Protein AF-A0A5B1QEH4-F1 (afdb_monomer)

Foldseek 3Di:
DDPDDPPPPPDDPPADPLNLLQLLVCVVVVDDLVVS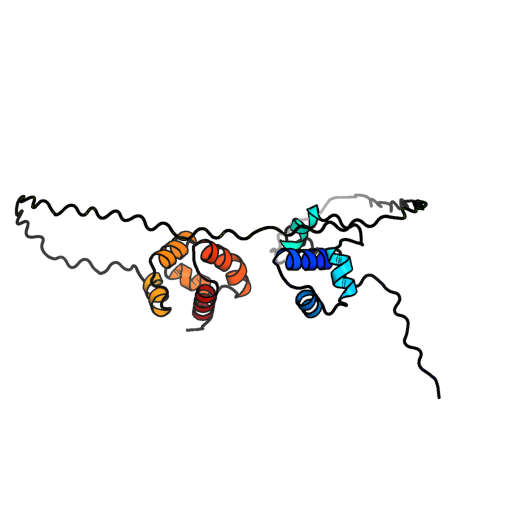CVVVVDDSVNSVCSNVVVVVDDNVCSVCSNVVVPVPPPPPDDDDDDDDDDDDDDDDDDDDDDDDDDDDDDDDDDDDDDDDDDDDDDDDDDDDDDDDDDDDDDDDDDDDDDDDPDDDDDDPDPDDPPPDDDPPDDPVLVLCVVLVNNDPLQVVLCVQLVNGDVVSLVVLLPDDLVCCCVRRVVSSVVSPDDPVSSVSVSCSSPPDD

pLDDT: mean 73.73, std 21.41, range [40.0, 98.06]

Nearest PDB structures (foldseek):
  2oz9-assembly1_R  TM=5.724E-01  e=7.587E+00  Escherichia coli

Sequence (241 aa):
MQSSQPERNDGRQKYGRVDRAVMRGYFKQGKSRAEIRSIFGCSADTVRRIIENQMNDNIEEDADWVFGAKSGTMKGEAVGEEDHMEVDEPVQGQGGRAARTKASARGRRYQPYKGADSSKDRKASNSSAVQTLPAPSQQCNSQSPKPIPSSSKRSKTSQSRKRAAPAPQDDVQQFLRMLDLSSDTHLEAFNAAGIRTEEDLASLKEMSQETLDTVLKDALVSKGFSVLEWMKLREALLKKA

Mean predicted aligned error: 20.7 Å

Secondary structure (DSSP, 8-state):
----PPP------SS-HHHHHHHHHHHHTT--HHHHHHHHT--HHHHHHHHTTTT---GGGHHHHHSSTTT-----------------------------PPP----------------------------------------PPPPP---------------PPPPS--HHHHHHHHTT---HHHHHHHHHTT--SHHHHHHHHHS-HHHHHHHHHHHHHTTT--HHHHHHHHHHHHS--

Radius of gyration: 33.58 Å; Cα contacts (8 Å, |Δi|>4): 103; chains: 1; bounding box: 73×91×106 Å

Structure (mmCIF, N/CA/C/O backbone):
data_AF-A0A5B1QEH4-F1
#
_entry.id   AF-A0A5B1QEH4-F1
#
loop_
_atom_site.group_PDB
_atom_site.id
_atom_site.type_symbol
_atom_site.label_atom_id
_atom_site.label_alt_id
_atom_site.label_comp_id
_atom_site.label_asym_id
_atom_site.label_entity_id
_atom_site.label_seq_id
_atom_site.pdbx_PDB_ins_code
_atom_site.Cartn_x
_atom_site.Cartn_y
_atom_site.Cartn_z
_atom_site.occupancy
_atom_site.B_iso_or_equiv
_atom_site.auth_seq_id
_atom_site.auth_comp_id
_atom_site.auth_asym_id
_atom_site.auth_atom_id
_atom_site.pdbx_PDB_model_num
ATOM 1 N N . MET A 1 1 ? 12.028 -9.470 -56.287 1.00 55.81 1 MET A N 1
AT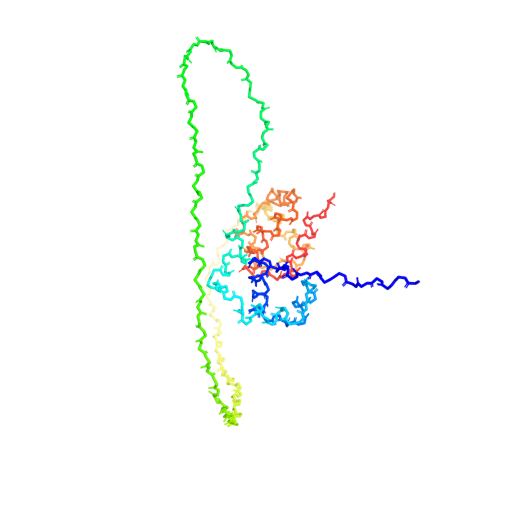OM 2 C CA . MET A 1 1 ? 11.522 -9.830 -54.946 1.00 55.81 1 MET A CA 1
ATOM 3 C C . MET A 1 1 ? 12.659 -9.649 -53.952 1.00 55.81 1 MET A C 1
ATOM 5 O O . MET A 1 1 ? 13.559 -10.477 -53.912 1.00 55.81 1 MET A O 1
ATOM 9 N N . GLN A 1 2 ? 12.705 -8.508 -53.262 1.00 50.97 2 GLN A N 1
ATOM 10 C CA . GLN A 1 2 ? 13.757 -8.211 -52.285 1.00 50.97 2 GLN A CA 1
ATOM 11 C C . GLN A 1 2 ? 13.407 -8.913 -50.971 1.00 50.97 2 GLN A C 1
ATOM 13 O O . GLN A 1 2 ? 12.374 -8.635 -50.372 1.00 50.97 2 GLN A O 1
ATOM 18 N N . SER A 1 3 ? 14.239 -9.874 -50.571 1.00 58.69 3 SER A N 1
ATOM 19 C CA . SER A 1 3 ? 14.111 -10.561 -49.287 1.00 58.69 3 SER A CA 1
ATOM 20 C C . SER A 1 3 ? 14.621 -9.635 -48.189 1.00 58.69 3 SER A C 1
ATOM 22 O O . SER A 1 3 ? 15.830 -9.480 -48.021 1.00 58.69 3 SER A O 1
ATOM 24 N N . SER A 1 4 ? 13.701 -8.998 -47.467 1.00 58.16 4 SER A N 1
ATOM 25 C CA . SER A 1 4 ? 14.000 -8.231 -46.258 1.00 58.16 4 SER A CA 1
ATOM 26 C C . SER A 1 4 ? 14.586 -9.167 -45.201 1.00 58.16 4 SER A C 1
ATOM 28 O O . SER A 1 4 ? 13.877 -9.967 -44.593 1.00 58.16 4 SER A O 1
ATOM 30 N N . GLN A 1 5 ? 15.902 -9.101 -45.012 1.00 44.88 5 GLN A N 1
ATOM 31 C CA . GLN A 1 5 ? 16.569 -9.748 -43.888 1.00 44.88 5 GLN A CA 1
ATOM 32 C C . GLN A 1 5 ? 16.158 -9.014 -42.600 1.00 44.88 5 GLN A C 1
ATOM 34 O O . GLN A 1 5 ? 16.245 -7.786 -42.566 1.00 44.88 5 GLN A O 1
ATOM 39 N N . PRO A 1 6 ? 15.704 -9.721 -41.549 1.00 53.09 6 PRO A N 1
ATOM 40 C CA . PRO A 1 6 ? 15.401 -9.096 -40.271 1.00 53.09 6 PRO A CA 1
ATOM 41 C C . PRO A 1 6 ? 16.695 -8.537 -39.682 1.00 53.09 6 PRO A C 1
ATOM 43 O O . PRO A 1 6 ? 17.662 -9.279 -39.480 1.00 53.09 6 PRO A O 1
ATOM 46 N N . GLU A 1 7 ? 16.718 -7.227 -39.439 1.00 50.59 7 GLU A N 1
ATOM 47 C CA . GLU A 1 7 ? 17.850 -6.562 -38.807 1.00 50.59 7 GLU A CA 1
ATOM 48 C C . GLU A 1 7 ? 18.198 -7.270 -37.498 1.00 50.59 7 GLU A C 1
ATOM 50 O O . GLU A 1 7 ? 17.381 -7.395 -36.578 1.00 50.59 7 GLU A O 1
ATOM 55 N N . ARG A 1 8 ? 19.434 -7.768 -37.433 1.00 46.66 8 ARG A N 1
ATOM 56 C CA . ARG A 1 8 ? 20.022 -8.319 -36.219 1.00 46.66 8 ARG A CA 1
ATOM 57 C C . ARG A 1 8 ? 20.244 -7.151 -35.275 1.00 46.66 8 ARG A C 1
ATOM 59 O O . ARG A 1 8 ? 21.265 -6.481 -35.312 1.00 46.66 8 ARG A O 1
ATOM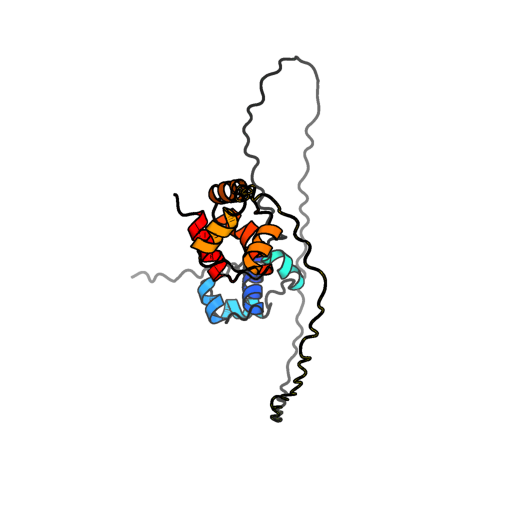 66 N N . ASN A 1 9 ? 19.224 -6.876 -34.475 1.00 48.81 9 ASN A N 1
ATOM 67 C CA . ASN A 1 9 ? 19.283 -5.914 -33.395 1.00 48.81 9 ASN A CA 1
ATOM 68 C C . ASN A 1 9 ? 20.312 -6.439 -32.382 1.00 48.81 9 ASN A C 1
ATOM 70 O O . ASN A 1 9 ? 20.001 -7.327 -31.583 1.00 48.81 9 ASN A O 1
ATOM 74 N N . ASP A 1 10 ? 21.553 -5.961 -32.496 1.00 48.41 10 ASP A N 1
ATOM 75 C CA . ASP A 1 10 ? 22.694 -6.327 -31.661 1.00 48.41 10 ASP A CA 1
ATOM 76 C C . ASP A 1 10 ? 22.458 -5.878 -30.214 1.00 48.41 10 ASP A C 1
ATOM 78 O O . ASP A 1 10 ? 22.941 -4.849 -29.748 1.00 48.41 10 ASP A O 1
ATOM 82 N N . GLY A 1 11 ? 21.653 -6.666 -29.501 1.00 50.91 11 GLY A N 1
ATOM 83 C CA . GLY A 1 11 ? 21.941 -7.178 -28.166 1.00 50.91 11 GLY A CA 1
ATOM 84 C C . GLY A 1 11 ? 22.269 -6.188 -27.052 1.00 50.91 11 GLY A C 1
ATOM 85 O O . GLY A 1 11 ? 22.772 -6.631 -26.019 1.00 50.91 11 GLY A O 1
ATOM 86 N N . ARG A 1 12 ? 22.000 -4.883 -27.195 1.00 57.94 12 ARG A N 1
ATOM 87 C CA . ARG A 1 12 ? 22.092 -3.941 -26.072 1.00 57.94 12 ARG A CA 1
ATOM 88 C C . ARG A 1 12 ? 21.202 -4.465 -24.954 1.00 57.94 12 ARG A C 1
ATOM 90 O O . ARG A 1 12 ? 20.017 -4.720 -25.164 1.00 57.94 12 ARG A O 1
ATOM 97 N N . GLN A 1 13 ? 21.812 -4.680 -23.789 1.00 63.94 13 GLN A N 1
ATOM 98 C CA . GLN A 1 13 ? 21.168 -5.198 -22.586 1.00 63.94 13 GLN A CA 1
ATOM 99 C C . GLN A 1 13 ? 19.899 -4.386 -22.300 1.00 63.94 13 GLN A C 1
ATOM 101 O O . GLN A 1 13 ? 19.973 -3.283 -21.773 1.00 63.94 13 GLN A O 1
ATOM 106 N N . LYS A 1 14 ? 18.736 -4.935 -22.676 1.00 78.94 14 LYS A N 1
ATOM 107 C CA . LYS A 1 14 ? 17.431 -4.261 -22.564 1.00 78.94 14 LYS A CA 1
ATOM 108 C C . LYS A 1 14 ? 17.006 -3.984 -21.120 1.00 78.94 14 LYS A C 1
ATOM 110 O O . LYS A 1 14 ? 16.074 -3.225 -20.914 1.00 78.94 14 LYS A O 1
ATOM 115 N N . TYR A 1 15 ? 17.668 -4.609 -20.149 1.00 89.00 15 TYR A N 1
ATOM 116 C CA . TYR A 1 15 ? 17.303 -4.545 -18.740 1.00 89.00 15 TYR A CA 1
ATOM 117 C C . TYR A 1 15 ? 18.444 -3.921 -17.953 1.00 89.00 15 TYR A C 1
ATOM 119 O O . TYR A 1 15 ? 19.541 -4.491 -17.882 1.00 89.00 15 TYR A O 1
ATOM 127 N N . GLY A 1 16 ? 18.177 -2.749 -17.382 1.00 90.38 16 GLY A N 1
ATOM 128 C CA . GLY A 1 16 ? 19.112 -2.029 -16.533 1.00 90.38 16 GLY A CA 1
ATOM 129 C C . GLY A 1 16 ? 19.332 -2.740 -15.199 1.00 90.38 16 GLY A C 1
ATOM 130 O O . GLY A 1 16 ? 18.674 -3.725 -14.865 1.00 90.38 16 GLY A O 1
ATOM 131 N N . ARG A 1 17 ? 20.271 -2.229 -14.398 1.00 90.12 17 ARG A N 1
ATOM 132 C CA . ARG A 1 17 ? 20.576 -2.780 -13.067 1.00 90.12 17 ARG A CA 1
ATOM 133 C C . ARG A 1 17 ? 19.342 -2.830 -12.157 1.00 90.12 17 ARG A C 1
ATOM 135 O O . ARG A 1 17 ? 19.213 -3.785 -11.390 1.00 90.12 17 ARG A O 1
ATOM 142 N N . VAL A 1 18 ? 18.465 -1.831 -12.283 1.00 90.25 18 VAL A N 1
ATOM 143 C CA . VAL A 1 18 ? 17.198 -1.707 -11.546 1.00 90.25 18 VAL A CA 1
ATOM 144 C C . VAL A 1 18 ? 16.243 -2.829 -11.934 1.00 90.25 18 VAL A C 1
ATOM 146 O O . VAL A 1 18 ? 15.852 -3.604 -11.071 1.00 90.25 18 VAL A O 1
ATOM 149 N N . ASP A 1 19 ? 15.958 -3.006 -13.227 1.00 93.38 19 ASP A N 1
ATOM 150 C CA . ASP A 1 19 ? 15.063 -4.069 -13.708 1.00 93.38 19 ASP A CA 1
ATOM 151 C C . ASP A 1 19 ? 15.527 -5.449 -13.239 1.00 93.38 19 ASP A C 1
ATOM 153 O O . ASP A 1 19 ? 14.735 -6.271 -12.777 1.00 93.38 19 ASP A O 1
ATOM 157 N N . ARG A 1 20 ? 16.842 -5.692 -13.306 1.00 94.50 20 ARG A N 1
ATOM 158 C CA . ARG A 1 20 ? 17.448 -6.943 -12.841 1.00 94.50 20 ARG A CA 1
ATOM 159 C C . ARG A 1 20 ? 17.270 -7.146 -11.334 1.00 94.50 20 ARG A C 1
ATOM 161 O O . ARG A 1 20 ? 16.942 -8.260 -10.923 1.00 94.50 20 ARG A O 1
ATOM 168 N N . ALA A 1 21 ? 17.439 -6.095 -10.525 1.00 94.25 21 ALA A N 1
ATOM 169 C CA . ALA A 1 21 ? 17.190 -6.141 -9.081 1.00 94.25 21 ALA A CA 1
ATOM 170 C C . ALA A 1 21 ? 15.720 -6.465 -8.778 1.00 94.25 21 ALA A C 1
ATOM 172 O O . ALA A 1 21 ? 15.438 -7.366 -7.989 1.00 94.25 21 ALA A O 1
ATOM 173 N N . VAL A 1 22 ? 14.783 -5.800 -9.462 1.00 93.75 22 VAL A N 1
ATOM 174 C CA . VAL A 1 22 ? 13.339 -6.009 -9.277 1.00 93.75 22 VAL A CA 1
ATOM 175 C C . VAL A 1 22 ? 12.932 -7.434 -9.659 1.00 93.75 22 VAL A C 1
ATOM 177 O O . VAL A 1 22 ? 12.220 -8.094 -8.901 1.00 93.75 22 VAL A O 1
ATOM 180 N N . MET A 1 23 ? 13.430 -7.968 -10.780 1.00 96.19 23 MET A N 1
ATOM 181 C CA . MET A 1 23 ? 13.178 -9.365 -11.163 1.00 96.19 23 MET A CA 1
ATOM 182 C C . MET A 1 23 ? 13.679 -10.358 -10.101 1.00 96.19 23 MET A C 1
ATOM 184 O O . MET A 1 23 ? 12.976 -11.320 -9.782 1.00 96.19 23 MET A O 1
ATOM 188 N N . ARG A 1 24 ? 14.866 -10.129 -9.519 1.00 95.56 24 ARG A N 1
ATOM 189 C CA . ARG A 1 24 ? 15.387 -10.961 -8.419 1.00 95.56 24 ARG A CA 1
ATOM 190 C C . ARG A 1 24 ? 14.563 -10.812 -7.141 1.00 95.56 24 ARG A C 1
ATOM 192 O O . ARG A 1 24 ? 14.326 -11.813 -6.468 1.00 95.56 24 ARG A O 1
ATOM 199 N N . GLY A 1 25 ? 14.077 -9.608 -6.842 1.00 93.44 25 GLY A N 1
ATOM 200 C CA . GLY A 1 25 ? 13.144 -9.347 -5.744 1.00 93.44 25 GLY A CA 1
ATOM 201 C C . GLY A 1 25 ? 11.862 -10.174 -5.864 1.00 93.44 25 GLY A C 1
ATOM 202 O O . GLY A 1 25 ? 11.507 -10.888 -4.929 1.00 93.44 25 GLY A O 1
ATOM 203 N N . TYR A 1 26 ? 11.225 -10.182 -7.039 1.00 95.00 26 TYR A N 1
ATOM 204 C CA . TYR A 1 26 ? 10.040 -11.011 -7.291 1.00 95.00 26 TYR A CA 1
ATOM 205 C C . TYR A 1 26 ? 10.308 -12.510 -7.139 1.00 95.00 26 TYR A C 1
ATOM 207 O O . TYR A 1 26 ? 9.469 -13.233 -6.605 1.00 95.00 26 TYR A O 1
ATOM 215 N N . PHE A 1 27 ? 11.477 -12.984 -7.576 1.00 96.62 27 PHE A N 1
ATOM 216 C CA . PHE A 1 27 ? 11.847 -14.385 -7.395 1.00 96.62 27 PHE A CA 1
ATOM 217 C C . PHE A 1 27 ? 12.039 -14.741 -5.912 1.00 96.62 27 PHE A C 1
ATOM 219 O O . PHE A 1 27 ? 11.552 -15.778 -5.468 1.00 96.62 27 PHE A O 1
ATOM 226 N N . LYS A 1 28 ? 12.671 -13.861 -5.120 1.00 93.88 28 LYS A N 1
ATOM 227 C CA . LYS A 1 28 ? 12.797 -14.027 -3.658 1.00 93.88 28 LYS A CA 1
ATOM 228 C C . LYS A 1 28 ? 11.439 -14.043 -2.944 1.00 93.88 28 LYS A C 1
ATOM 230 O O . LYS A 1 28 ? 11.304 -14.722 -1.935 1.00 93.88 28 LYS A O 1
ATOM 235 N N . GLN A 1 29 ? 10.435 -13.353 -3.485 1.00 91.81 29 GLN A N 1
ATOM 236 C CA . GLN A 1 29 ? 9.046 -13.388 -3.001 1.00 91.81 29 GLN A CA 1
ATOM 237 C C . GLN A 1 29 ? 8.288 -14.673 -3.397 1.00 91.81 29 GLN A C 1
ATOM 239 O O . GLN A 1 29 ? 7.109 -14.804 -3.084 1.00 91.81 29 GLN A O 1
ATOM 244 N N . GLY A 1 30 ? 8.929 -15.612 -4.101 1.00 95.94 30 GLY A N 1
ATOM 245 C CA . GLY A 1 30 ? 8.327 -16.886 -4.498 1.00 95.94 30 GLY A CA 1
ATOM 246 C C . GLY A 1 30 ? 7.597 -16.868 -5.843 1.00 95.94 30 GLY A C 1
ATOM 247 O O . GLY A 1 30 ? 6.978 -17.870 -6.197 1.00 95.94 30 GLY A O 1
ATOM 248 N N . LYS A 1 31 ? 7.675 -15.780 -6.626 1.00 96.50 31 LYS A N 1
ATOM 249 C CA . LYS A 1 31 ? 7.071 -15.757 -7.968 1.00 96.50 31 LYS A CA 1
ATOM 250 C C . LYS A 1 31 ? 7.798 -16.696 -8.923 1.00 96.50 31 LYS A C 1
ATOM 252 O O . LYS A 1 31 ? 9.030 -16.781 -8.941 1.00 96.50 31 LYS A O 1
ATOM 257 N N . SER A 1 32 ? 7.033 -17.363 -9.781 1.00 98.06 32 SER A N 1
ATOM 258 C CA . SER A 1 32 ? 7.590 -18.266 -10.781 1.00 98.06 32 SER A CA 1
ATOM 259 C C . SER A 1 32 ? 8.313 -17.499 -11.895 1.00 98.06 32 SER A C 1
ATOM 261 O O . SER A 1 32 ? 7.980 -16.365 -12.247 1.00 98.06 32 SER A O 1
ATOM 263 N N . ARG A 1 33 ? 9.292 -18.149 -12.538 1.00 97.88 33 ARG A N 1
ATOM 264 C CA . ARG A 1 33 ? 10.002 -17.574 -13.698 1.00 97.88 33 ARG A CA 1
ATOM 265 C C . ARG A 1 33 ? 9.050 -17.231 -14.851 1.00 97.88 33 ARG A C 1
ATOM 267 O O . ARG A 1 33 ? 9.327 -16.301 -15.602 1.00 97.88 33 ARG A O 1
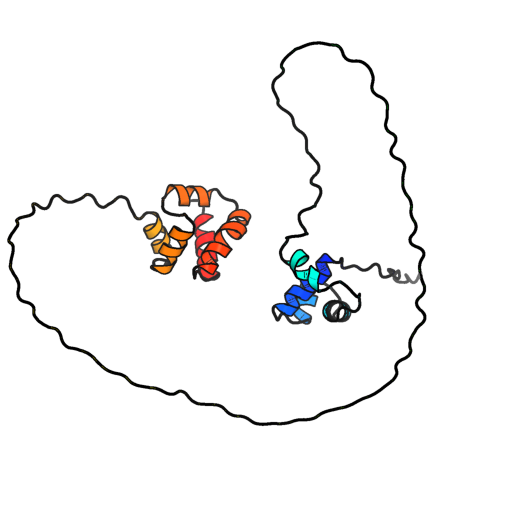ATOM 274 N N . ALA A 1 34 ? 7.951 -17.975 -14.993 1.00 97.75 34 ALA A N 1
ATOM 275 C CA . ALA A 1 34 ? 6.933 -17.737 -16.014 1.00 97.75 34 ALA A CA 1
ATOM 276 C C . ALA A 1 34 ? 6.145 -16.444 -15.749 1.00 97.75 34 ALA A C 1
ATOM 278 O O . ALA A 1 34 ? 5.945 -15.660 -16.675 1.00 97.75 34 ALA A O 1
ATOM 279 N N . GLU A 1 35 ? 5.772 -16.178 -14.495 1.00 97.12 35 GLU A N 1
ATOM 280 C CA . GLU A 1 35 ? 5.114 -14.924 -14.109 1.00 97.12 35 GLU A CA 1
ATOM 281 C C . GLU A 1 35 ? 6.044 -13.728 -14.292 1.00 97.12 35 GLU A C 1
ATOM 283 O O . GLU A 1 35 ? 5.654 -12.742 -14.908 1.00 97.12 35 GLU A O 1
ATOM 288 N N . ILE A 1 36 ? 7.302 -13.830 -13.844 1.00 97.19 36 ILE A N 1
ATOM 289 C CA . ILE A 1 36 ? 8.301 -12.765 -14.033 1.00 97.19 36 ILE A CA 1
ATOM 290 C C . ILE A 1 36 ? 8.488 -12.478 -15.530 1.00 97.19 36 ILE A C 1
ATOM 292 O O . ILE A 1 36 ? 8.502 -11.322 -15.948 1.00 97.19 36 ILE A O 1
ATOM 296 N N . ARG A 1 37 ? 8.549 -13.524 -16.365 1.00 96.75 37 ARG A N 1
ATOM 297 C CA . ARG A 1 37 ? 8.601 -13.385 -17.827 1.00 96.75 37 ARG A CA 1
ATOM 298 C C . ARG A 1 37 ? 7.411 -12.594 -18.367 1.00 96.75 37 ARG A C 1
ATOM 300 O O . ARG A 1 37 ? 7.597 -11.720 -19.208 1.00 96.75 37 ARG A O 1
ATOM 307 N N . SER A 1 38 ? 6.208 -12.924 -17.897 1.00 96.62 38 SER A N 1
ATOM 308 C CA . SER A 1 38 ? 4.970 -12.264 -18.311 1.00 96.62 38 SER A CA 1
ATOM 309 C C . SER A 1 38 ? 4.945 -10.792 -17.903 1.00 96.62 38 SER A C 1
ATOM 311 O O . SER A 1 38 ? 4.544 -9.958 -18.705 1.00 96.62 38 SER A O 1
ATOM 313 N N . ILE A 1 39 ? 5.407 -10.469 -16.692 1.00 93.25 39 ILE A N 1
ATOM 314 C CA . ILE A 1 39 ? 5.432 -9.099 -16.159 1.00 93.25 39 ILE A CA 1
ATOM 315 C C . ILE A 1 39 ? 6.399 -8.211 -16.957 1.00 93.25 39 ILE A C 1
ATOM 317 O O . ILE A 1 39 ? 6.066 -7.077 -17.279 1.00 93.25 39 ILE A O 1
ATOM 321 N N . PHE A 1 40 ? 7.586 -8.721 -17.298 1.00 94.19 40 PHE A N 1
ATOM 322 C CA . PHE A 1 40 ? 8.650 -7.922 -17.922 1.00 94.19 40 PHE A CA 1
ATOM 323 C C . PHE A 1 40 ? 8.750 -8.061 -19.449 1.00 94.19 40 PHE A C 1
ATOM 325 O O . PHE A 1 40 ? 9.643 -7.472 -20.066 1.00 94.19 40 PHE A O 1
ATOM 332 N N . GLY A 1 41 ? 7.887 -8.873 -20.068 1.00 94.25 41 GLY A N 1
ATOM 333 C CA . GLY A 1 41 ? 7.880 -9.091 -21.519 1.00 94.25 41 GLY A CA 1
ATOM 334 C C . GLY A 1 41 ? 9.207 -9.625 -22.071 1.00 94.25 41 GLY A C 1
ATOM 335 O O . GLY A 1 41 ? 9.594 -9.296 -23.191 1.00 94.25 41 GLY A O 1
ATOM 336 N N . CYS A 1 42 ? 9.947 -10.402 -21.277 1.00 94.25 42 CYS A N 1
ATOM 337 C CA . CYS A 1 42 ? 11.295 -10.860 -21.612 1.00 94.25 42 CYS A CA 1
ATOM 338 C C . CYS A 1 42 ? 11.328 -12.345 -22.002 1.00 94.25 42 CYS A C 1
ATOM 340 O O . CYS A 1 42 ? 10.324 -13.052 -21.940 1.00 94.25 42 CYS A O 1
ATOM 342 N N . SER A 1 43 ? 12.482 -12.852 -22.443 1.00 94.88 43 SER A N 1
ATOM 343 C CA . SER A 1 43 ? 12.628 -14.286 -22.723 1.00 94.88 43 SER A CA 1
ATOM 344 C C . SER A 1 43 ? 12.850 -15.081 -21.429 1.00 94.88 43 SER A C 1
ATOM 346 O O . SER A 1 43 ? 13.419 -14.571 -20.463 1.00 94.88 43 SER A O 1
ATOM 348 N N . ALA A 1 44 ? 12.456 -16.359 -21.408 1.00 95.81 44 ALA A N 1
ATOM 349 C CA . ALA A 1 44 ? 12.687 -17.228 -20.247 1.00 95.81 44 ALA A CA 1
ATOM 350 C C . ALA A 1 44 ? 14.184 -17.384 -19.916 1.00 95.81 44 ALA A C 1
ATOM 352 O O . ALA A 1 44 ? 14.560 -17.520 -18.752 1.00 95.81 44 ALA A O 1
ATOM 353 N N . ASP A 1 45 ? 15.033 -17.337 -20.942 1.00 95.69 45 ASP A N 1
ATOM 354 C CA . ASP A 1 45 ? 16.482 -17.385 -20.794 1.00 95.69 45 ASP A CA 1
ATOM 355 C C . ASP A 1 45 ? 17.023 -16.107 -20.135 1.00 95.69 45 ASP A C 1
ATOM 357 O O . ASP A 1 45 ? 17.842 -16.173 -19.224 1.00 95.69 45 ASP A O 1
ATOM 361 N N . THR A 1 46 ? 16.483 -14.939 -20.497 1.00 94.81 46 THR A N 1
ATOM 362 C CA . THR A 1 46 ? 16.814 -13.662 -19.845 1.00 94.81 46 THR A CA 1
ATOM 363 C C . THR A 1 46 ? 16.498 -13.694 -18.351 1.00 94.81 46 THR A C 1
ATOM 365 O O . THR A 1 46 ? 17.360 -13.355 -17.543 1.00 94.81 46 THR A O 1
ATOM 368 N N . VAL A 1 47 ? 15.300 -14.156 -17.973 1.00 96.44 47 VAL A N 1
ATOM 369 C CA . VAL A 1 47 ? 14.906 -14.300 -16.559 1.00 96.44 47 VAL A CA 1
ATOM 370 C C . VAL A 1 47 ? 15.867 -15.231 -15.820 1.00 96.44 47 VAL A C 1
ATOM 372 O O . VAL A 1 47 ? 16.326 -14.901 -14.729 1.00 96.44 47 VAL A O 1
ATOM 375 N N . ARG A 1 48 ? 16.216 -16.376 -16.425 1.00 97.38 48 ARG A N 1
ATOM 376 C CA . ARG A 1 48 ? 17.166 -17.335 -15.845 1.00 97.38 48 ARG A CA 1
ATOM 377 C C . ARG A 1 48 ? 18.525 -16.687 -15.580 1.00 97.38 48 ARG A C 1
ATOM 379 O O . ARG A 1 48 ? 18.995 -16.741 -14.448 1.00 97.38 48 ARG A O 1
ATOM 386 N N . ARG A 1 49 ? 19.111 -16.026 -16.585 1.00 95.44 49 ARG A N 1
ATOM 387 C CA . ARG A 1 49 ? 20.420 -15.361 -16.467 1.00 95.44 49 ARG A CA 1
ATOM 388 C C . ARG A 1 49 ? 20.438 -14.277 -15.391 1.00 95.44 49 ARG A C 1
ATOM 390 O O . ARG A 1 49 ? 21.435 -14.138 -14.688 1.00 95.44 49 ARG A O 1
ATOM 397 N N . ILE A 1 50 ? 19.345 -13.524 -15.256 1.00 95.56 50 ILE A N 1
ATOM 398 C CA . ILE A 1 50 ? 19.202 -12.468 -14.244 1.00 95.56 50 ILE A CA 1
ATOM 399 C C . ILE A 1 50 ? 19.124 -13.060 -12.833 1.00 95.56 50 ILE A C 1
ATOM 401 O O . ILE A 1 50 ? 19.805 -12.561 -11.937 1.00 95.56 50 ILE A O 1
ATOM 405 N N . ILE A 1 51 ? 18.331 -14.121 -12.640 1.00 95.88 51 ILE A N 1
ATOM 406 C CA . ILE A 1 51 ? 18.168 -14.799 -11.343 1.00 95.88 51 ILE A CA 1
ATOM 407 C C . ILE A 1 51 ? 19.460 -15.500 -10.912 1.00 95.88 51 ILE A C 1
ATOM 409 O O . ILE A 1 51 ? 19.841 -15.408 -9.751 1.00 95.88 51 ILE A O 1
ATOM 413 N N . GLU A 1 52 ? 20.154 -16.154 -11.843 1.00 96.62 52 GLU A N 1
ATOM 414 C CA . GLU A 1 52 ? 21.439 -16.829 -11.598 1.00 96.62 52 GLU A CA 1
ATOM 415 C C . GLU A 1 52 ? 22.627 -15.855 -11.523 1.00 96.62 52 GLU A C 1
ATOM 417 O O . GLU A 1 52 ? 23.766 -16.279 -11.362 1.00 96.62 52 GLU A O 1
ATOM 422 N N . ASN A 1 53 ? 22.371 -14.550 -11.645 1.00 94.00 53 ASN A N 1
ATOM 423 C CA . ASN A 1 53 ? 23.374 -13.492 -11.614 1.00 94.00 53 ASN A CA 1
ATOM 424 C C . ASN A 1 53 ? 24.546 -13.694 -12.594 1.00 94.00 53 ASN A C 1
ATOM 426 O O . ASN A 1 53 ? 25.688 -13.344 -12.305 1.00 94.00 53 ASN A O 1
ATOM 430 N N . GLN A 1 54 ? 24.271 -14.195 -13.800 1.00 92.25 54 GLN A N 1
ATOM 431 C CA . GLN A 1 54 ? 25.302 -14.404 -14.828 1.00 92.25 54 GLN A CA 1
ATOM 432 C C . GLN A 1 54 ? 25.910 -13.093 -15.368 1.00 92.25 54 GLN A C 1
ATOM 434 O O . GLN A 1 54 ? 26.832 -13.123 -16.178 1.00 92.25 54 GLN A O 1
ATOM 439 N N . MET A 1 55 ? 25.375 -11.937 -14.960 1.00 83.19 55 MET A N 1
ATOM 440 C CA . MET A 1 55 ? 25.921 -10.615 -15.284 1.00 83.19 55 MET A CA 1
ATOM 441 C C . MET A 1 55 ? 26.870 -10.074 -14.203 1.00 83.19 55 MET A C 1
ATOM 443 O O . MET A 1 55 ? 27.328 -8.942 -14.335 1.00 83.19 55 MET A O 1
ATOM 447 N N . ASN A 1 56 ? 27.163 -10.858 -13.157 1.00 89.12 56 ASN A N 1
ATOM 448 C CA . ASN A 1 56 ? 28.031 -10.484 -12.036 1.00 89.12 56 ASN A CA 1
ATOM 449 C C . ASN A 1 56 ? 27.619 -9.155 -11.371 1.00 89.12 56 ASN A C 1
ATOM 451 O O . ASN A 1 56 ? 28.466 -8.342 -10.999 1.00 89.12 56 ASN A O 1
ATOM 455 N N . ASP A 1 57 ? 26.313 -8.925 -11.212 1.00 88.31 57 ASP A N 1
ATOM 456 C CA . ASP A 1 57 ? 25.815 -7.783 -10.447 1.00 88.31 57 ASP A CA 1
ATOM 457 C C . ASP A 1 57 ? 26.102 -7.979 -8.945 1.00 88.31 57 ASP A C 1
ATOM 459 O O . ASP A 1 57 ? 26.099 -9.105 -8.441 1.00 88.31 57 ASP A O 1
ATOM 463 N N . ASN A 1 58 ? 26.277 -6.881 -8.200 1.00 90.00 58 ASN A N 1
ATOM 464 C CA . ASN A 1 58 ? 26.370 -6.924 -6.738 1.00 90.00 58 ASN A CA 1
ATOM 465 C C . ASN A 1 58 ? 24.988 -7.172 -6.104 1.00 90.00 58 ASN A C 1
ATOM 467 O O . ASN A 1 58 ? 24.219 -6.226 -5.947 1.00 90.00 58 ASN A O 1
ATOM 471 N N . ILE A 1 59 ? 24.659 -8.422 -5.767 1.00 90.31 59 ILE A N 1
ATOM 472 C CA . ILE A 1 59 ? 23.337 -8.821 -5.241 1.00 90.31 59 ILE A CA 1
ATOM 473 C C . ILE A 1 59 ? 23.020 -8.150 -3.896 1.00 90.31 59 ILE A C 1
ATOM 475 O O . ILE A 1 59 ? 21.848 -7.918 -3.604 1.00 90.31 59 ILE A O 1
ATOM 479 N N . GLU A 1 60 ? 24.030 -7.824 -3.085 1.00 87.88 60 GLU A N 1
ATOM 480 C CA . GLU A 1 60 ? 23.831 -7.225 -1.756 1.00 87.88 60 GLU A CA 1
ATOM 481 C C . GLU A 1 60 ? 23.123 -5.867 -1.843 1.00 87.88 60 GLU A C 1
ATOM 483 O O . GLU A 1 60 ? 22.254 -5.568 -1.030 1.00 87.88 60 GLU A O 1
ATOM 488 N N . GLU A 1 61 ? 23.391 -5.102 -2.904 1.00 86.06 61 GLU A N 1
ATOM 489 C CA . GLU A 1 61 ? 22.746 -3.809 -3.152 1.00 86.06 61 GLU A CA 1
ATOM 490 C C . GLU A 1 61 ? 21.319 -3.924 -3.708 1.00 86.06 61 GLU A C 1
ATOM 492 O O . GLU A 1 61 ? 20.643 -2.909 -3.850 1.00 86.06 61 GLU A O 1
ATOM 497 N N . ASP A 1 62 ? 20.822 -5.121 -4.050 1.00 85.88 62 ASP A N 1
ATOM 498 C CA . ASP A 1 62 ? 19.469 -5.258 -4.614 1.00 85.88 62 ASP A CA 1
ATOM 499 C C . ASP A 1 62 ? 18.383 -4.732 -3.668 1.00 85.88 62 ASP A C 1
ATOM 501 O O . ASP A 1 62 ? 17.370 -4.228 -4.149 1.00 85.88 62 ASP A O 1
ATOM 505 N N . ALA A 1 63 ? 18.582 -4.823 -2.349 1.00 80.50 63 ALA A N 1
ATOM 506 C CA . ALA A 1 63 ? 17.632 -4.294 -1.372 1.00 80.50 63 ALA A CA 1
ATOM 507 C C . ALA A 1 63 ? 17.425 -2.780 -1.555 1.00 80.50 63 ALA A C 1
ATOM 509 O O . ALA A 1 63 ? 16.286 -2.315 -1.600 1.00 80.50 63 ALA A O 1
ATOM 510 N N . ASP A 1 64 ? 18.506 -2.034 -1.787 1.00 79.12 64 ASP A N 1
ATOM 511 C CA . ASP A 1 64 ? 18.454 -0.581 -1.969 1.00 79.12 64 ASP A CA 1
ATOM 512 C C . ASP A 1 64 ? 17.725 -0.178 -3.260 1.00 79.12 64 ASP A C 1
ATOM 514 O O . ASP A 1 64 ? 17.091 0.878 -3.334 1.00 79.12 64 ASP A O 1
ATOM 518 N N . TRP A 1 65 ? 17.813 -1.023 -4.293 1.00 75.50 65 TRP A N 1
ATOM 519 C CA . TRP A 1 65 ? 17.180 -0.793 -5.593 1.00 75.50 65 TRP A CA 1
ATOM 520 C C . TRP A 1 65 ? 15.711 -1.224 -5.636 1.00 75.50 65 TRP A C 1
ATOM 522 O O . TRP A 1 65 ? 14.939 -0.645 -6.395 1.00 75.50 65 TRP A O 1
ATOM 532 N N . VAL A 1 66 ? 15.318 -2.228 -4.847 1.00 73.19 66 VAL A N 1
ATOM 533 C CA . VAL A 1 66 ? 13.938 -2.746 -4.808 1.00 73.19 66 VAL A CA 1
ATOM 534 C C . VAL A 1 66 ? 13.037 -1.897 -3.909 1.00 73.19 66 VAL A C 1
ATOM 536 O O . VAL A 1 66 ? 11.882 -1.679 -4.261 1.00 73.19 66 VAL A O 1
ATOM 539 N N . PHE A 1 67 ? 13.549 -1.386 -2.785 1.00 62.66 67 PHE A N 1
ATOM 540 C CA . PHE A 1 67 ? 12.765 -0.612 -1.810 1.00 62.66 67 PHE A CA 1
ATOM 541 C C . PHE A 1 67 ? 12.849 0.908 -2.002 1.00 62.66 67 PHE A C 1
ATOM 543 O O . PHE A 1 67 ? 12.518 1.673 -1.103 1.00 62.66 67 PHE A O 1
ATOM 550 N N . GLY A 1 68 ? 13.307 1.368 -3.168 1.00 52.62 68 GLY A N 1
ATOM 551 C CA . GLY A 1 68 ? 13.299 2.790 -3.512 1.00 52.62 68 GLY A CA 1
ATOM 552 C C . GLY A 1 68 ? 14.319 3.657 -2.765 1.00 52.62 68 GLY A C 1
ATOM 553 O O . GLY A 1 68 ? 14.389 4.856 -3.024 1.00 52.62 68 GLY A O 1
ATOM 554 N N . ALA A 1 69 ? 15.167 3.077 -1.908 1.00 53.53 69 ALA A N 1
ATOM 555 C CA . ALA A 1 69 ? 16.197 3.817 -1.176 1.00 53.53 69 ALA A CA 1
ATOM 556 C C . ALA A 1 69 ? 17.234 4.478 -2.107 1.00 53.53 69 ALA A C 1
ATOM 558 O O . ALA A 1 69 ? 17.836 5.487 -1.747 1.00 53.53 69 ALA A O 1
ATOM 559 N N . LYS A 1 70 ? 17.431 3.938 -3.321 1.00 53.28 70 LYS A N 1
ATOM 560 C CA . LYS A 1 70 ? 18.418 4.433 -4.302 1.00 53.28 70 LYS A CA 1
ATOM 561 C C . LYS A 1 70 ? 17.827 4.949 -5.620 1.00 53.28 70 LYS A C 1
ATOM 563 O O . LYS A 1 70 ? 18.570 5.492 -6.433 1.00 53.28 70 LYS A O 1
ATOM 568 N N . SER A 1 71 ? 16.519 4.806 -5.861 1.00 48.38 71 SER A N 1
ATOM 569 C CA . SER A 1 71 ? 15.880 5.303 -7.098 1.00 48.38 71 SER A CA 1
ATOM 570 C C . SER A 1 71 ? 15.523 6.797 -7.050 1.00 48.38 71 SER A C 1
ATOM 572 O O . SER A 1 71 ? 15.194 7.382 -8.079 1.00 48.38 71 SER A O 1
ATOM 574 N N . GLY A 1 72 ? 15.632 7.434 -5.880 1.00 46.03 72 GLY A N 1
ATOM 575 C CA . GLY A 1 72 ? 15.286 8.837 -5.622 1.00 46.03 72 GLY A CA 1
ATOM 576 C C . GLY A 1 72 ? 16.356 9.869 -5.993 1.00 46.03 72 GLY A C 1
ATOM 577 O O . GLY A 1 72 ? 16.586 10.817 -5.250 1.00 46.03 72 GLY A O 1
ATOM 578 N N . THR A 1 73 ? 17.039 9.723 -7.128 1.00 44.69 73 THR A N 1
ATOM 579 C CA . THR A 1 73 ? 17.781 10.854 -7.719 1.00 44.69 73 THR A CA 1
ATOM 580 C C . THR A 1 73 ? 17.586 10.890 -9.227 1.00 44.69 73 THR A C 1
ATOM 582 O O . THR A 1 73 ? 18.522 11.040 -10.009 1.00 44.69 73 THR A O 1
ATOM 585 N N . MET A 1 74 ? 16.327 10.790 -9.654 1.00 43.84 74 MET A N 1
ATOM 586 C CA . MET A 1 74 ? 15.912 11.596 -10.795 1.00 43.84 74 MET A CA 1
ATOM 587 C C . MET A 1 74 ? 16.151 13.044 -10.366 1.00 43.84 74 MET A C 1
ATOM 589 O O . MET A 1 74 ? 15.471 13.565 -9.488 1.00 43.84 74 MET A O 1
ATOM 593 N N . LYS A 1 75 ? 17.211 13.640 -10.913 1.00 43.47 75 LYS A N 1
ATOM 594 C CA . LYS A 1 75 ? 17.438 15.081 -10.965 1.00 43.47 75 LYS A CA 1
ATOM 595 C C . LYS A 1 75 ? 16.173 15.704 -11.567 1.00 43.47 75 LYS A C 1
ATOM 597 O O . LYS A 1 75 ? 16.067 15.821 -12.781 1.00 43.47 75 LYS A O 1
ATOM 602 N N . GLY A 1 76 ? 15.191 16.004 -10.724 1.00 41.09 76 GLY A N 1
ATOM 603 C CA . GLY A 1 76 ? 14.117 16.915 -11.065 1.00 41.09 76 GLY A CA 1
ATOM 604 C C . GLY A 1 76 ? 14.774 18.263 -11.284 1.00 41.09 76 GLY A C 1
ATOM 605 O O . GLY A 1 76 ? 15.384 18.817 -10.369 1.00 41.09 76 GLY A O 1
ATOM 606 N N . GLU A 1 77 ? 14.756 18.699 -12.535 1.00 44.62 77 GLU A N 1
ATOM 607 C CA . GLU A 1 77 ? 15.060 20.060 -12.929 1.00 44.62 77 GLU A CA 1
ATOM 608 C C . GLU A 1 77 ? 14.335 21.026 -11.993 1.00 44.62 77 GLU A C 1
ATOM 610 O O . GLU A 1 77 ? 13.137 20.903 -11.741 1.00 44.62 77 GLU A O 1
ATOM 615 N N . ALA A 1 78 ? 15.102 21.970 -11.459 1.00 46.22 78 ALA A N 1
ATOM 616 C CA . ALA A 1 78 ? 14.569 23.164 -10.845 1.00 46.22 78 ALA A CA 1
ATOM 617 C C . ALA A 1 78 ? 13.774 23.933 -11.911 1.00 46.22 78 ALA A C 1
ATOM 619 O O . ALA A 1 78 ? 14.348 24.645 -12.729 1.00 46.22 78 ALA A O 1
ATOM 620 N N . VAL A 1 79 ? 12.459 23.746 -11.914 1.00 47.19 79 VAL A N 1
ATOM 621 C CA . VAL A 1 79 ? 11.491 24.749 -12.361 1.00 47.19 79 VAL A CA 1
ATOM 622 C C . VAL A 1 79 ? 11.152 25.499 -11.065 1.00 47.19 79 VAL A C 1
ATOM 624 O O . VAL A 1 79 ? 10.643 24.883 -10.137 1.00 47.19 79 VAL A O 1
ATOM 627 N N . GLY A 1 80 ? 11.567 26.736 -10.804 1.00 52.69 80 GLY A N 1
ATOM 628 C CA . GLY A 1 80 ? 11.766 27.844 -11.728 1.00 52.69 80 GLY A CA 1
ATOM 629 C C . GLY A 1 80 ? 10.442 28.579 -11.918 1.00 52.69 80 GLY A C 1
ATOM 630 O O . GLY A 1 80 ? 9.851 28.416 -12.971 1.00 52.69 80 GLY A O 1
ATOM 631 N N . GLU A 1 81 ? 9.982 29.282 -10.875 1.00 49.44 81 GLU A N 1
ATOM 632 C CA . GLU A 1 81 ? 9.029 30.419 -10.861 1.00 49.44 81 GLU A CA 1
ATOM 633 C C . GLU A 1 81 ? 8.795 30.743 -9.368 1.00 49.44 81 GLU A C 1
ATOM 635 O O . GLU A 1 81 ? 8.176 29.967 -8.647 1.00 49.44 81 GLU A O 1
ATOM 640 N N . GLU A 1 82 ? 9.498 31.676 -8.721 1.00 55.41 82 GLU A N 1
ATOM 641 C CA . GLU A 1 82 ? 9.620 33.122 -8.979 1.00 55.41 82 GLU A CA 1
ATOM 642 C C . GLU A 1 82 ? 8.271 33.846 -8.938 1.00 55.41 82 GLU A C 1
ATOM 644 O O . GLU A 1 82 ? 7.661 34.098 -9.964 1.00 55.41 82 GLU A O 1
ATOM 649 N N . ASP A 1 83 ? 7.845 34.214 -7.728 1.00 52.78 83 ASP A N 1
ATOM 650 C CA . ASP A 1 83 ? 7.128 35.472 -7.497 1.00 52.78 83 ASP A CA 1
ATOM 651 C C . ASP A 1 83 ? 7.494 35.978 -6.093 1.00 52.78 83 ASP A C 1
ATOM 653 O O . ASP A 1 83 ? 6.792 35.797 -5.096 1.00 52.78 83 ASP A O 1
ATOM 657 N N . HIS A 1 84 ? 8.705 36.532 -5.997 1.00 61.25 84 HIS A N 1
ATOM 658 C CA . HIS A 1 84 ? 9.182 37.244 -4.819 1.00 61.25 84 HIS A CA 1
ATOM 659 C C . HIS A 1 84 ? 9.094 38.737 -5.118 1.00 61.25 84 HIS A C 1
ATOM 661 O O . HIS A 1 84 ? 9.775 39.235 -6.013 1.00 61.25 84 HIS A O 1
ATOM 667 N N . MET A 1 85 ? 8.231 39.426 -4.371 1.00 60.88 85 MET A N 1
ATOM 668 C CA . MET A 1 85 ? 7.993 40.855 -4.518 1.00 60.88 85 MET A CA 1
ATOM 669 C C . MET A 1 85 ? 9.295 41.659 -4.421 1.00 60.88 85 MET A C 1
ATOM 671 O O . MET A 1 85 ? 10.114 41.491 -3.515 1.00 60.88 85 MET A O 1
ATOM 675 N N . GLU A 1 86 ? 9.419 42.520 -5.421 1.00 59.84 86 GLU A N 1
ATOM 676 C CA . GLU A 1 86 ? 10.383 43.579 -5.672 1.00 59.84 86 GLU A CA 1
ATOM 677 C C . GLU A 1 86 ? 10.721 44.379 -4.401 1.00 59.84 86 GLU A C 1
ATOM 679 O O . GLU A 1 86 ? 9.859 45.018 -3.796 1.00 59.84 86 GLU A O 1
ATOM 684 N N . VAL A 1 87 ? 11.994 44.351 -3.994 1.00 58.44 87 VAL A N 1
ATOM 685 C CA . VAL A 1 87 ? 12.567 45.357 -3.094 1.00 58.44 87 VAL A CA 1
ATOM 686 C C . VAL A 1 87 ? 13.740 45.986 -3.831 1.00 58.44 87 VAL A C 1
ATOM 688 O O . VAL A 1 87 ? 14.790 45.372 -4.011 1.00 58.44 87 VAL A O 1
ATOM 691 N N . ASP A 1 88 ? 13.488 47.201 -4.300 1.00 60.03 88 ASP A N 1
ATOM 692 C CA . ASP A 1 88 ? 14.441 48.150 -4.860 1.00 60.03 88 ASP A CA 1
ATOM 693 C C . ASP A 1 88 ? 15.598 48.394 -3.875 1.00 60.03 88 ASP A C 1
ATOM 695 O O . ASP A 1 88 ? 15.371 48.904 -2.778 1.00 60.03 88 ASP A O 1
ATOM 699 N N . GLU A 1 89 ? 16.839 48.081 -4.263 1.00 47.69 89 GLU A N 1
ATOM 700 C CA . GLU A 1 89 ? 17.999 48.868 -3.826 1.00 47.69 89 GLU A CA 1
ATOM 701 C C . GLU A 1 89 ? 19.242 48.681 -4.724 1.00 47.69 89 GLU A C 1
ATOM 703 O O . GLU A 1 89 ? 19.432 47.621 -5.334 1.00 47.69 89 GLU A O 1
ATOM 708 N N . PRO A 1 90 ? 20.101 49.716 -4.848 1.00 60.66 90 PRO A N 1
ATOM 709 C CA . PRO A 1 90 ? 20.956 49.890 -6.014 1.00 60.66 90 PRO A CA 1
ATOM 710 C C . PRO A 1 90 ? 22.429 49.467 -5.831 1.00 60.66 90 PRO A C 1
ATOM 712 O O . PRO A 1 90 ? 23.061 49.689 -4.807 1.00 60.66 90 PRO A O 1
ATOM 715 N N . VAL A 1 91 ? 22.990 48.966 -6.941 1.00 55.00 91 VAL A N 1
ATOM 716 C CA . VAL A 1 91 ? 24.282 49.352 -7.556 1.00 55.00 91 VAL A CA 1
ATOM 717 C C . VAL A 1 91 ? 25.533 49.424 -6.658 1.00 55.00 91 VAL A C 1
ATOM 719 O O . VAL A 1 91 ? 25.784 50.439 -6.025 1.00 55.00 91 VAL A O 1
ATOM 722 N N . GLN A 1 92 ? 26.422 48.425 -6.787 1.00 49.03 92 GLN A N 1
ATOM 723 C CA . GLN A 1 92 ? 27.852 48.530 -7.182 1.00 49.03 92 GLN A CA 1
ATOM 724 C C . GLN A 1 92 ? 28.639 47.301 -6.708 1.00 49.03 92 GLN A C 1
ATOM 726 O O . GLN A 1 92 ? 28.690 47.007 -5.520 1.00 49.03 92 GLN A O 1
ATOM 731 N N . GLY A 1 93 ? 29.343 46.615 -7.614 1.00 40.00 93 GLY A N 1
ATOM 732 C CA . GLY A 1 93 ? 30.247 45.545 -7.187 1.00 40.00 93 GLY A CA 1
ATOM 733 C C . GLY A 1 93 ? 30.926 44.793 -8.317 1.00 40.00 93 GLY A C 1
ATOM 734 O O . GLY A 1 93 ? 30.407 43.817 -8.834 1.00 40.00 93 GLY A O 1
ATOM 735 N N . GLN A 1 94 ? 32.102 45.272 -8.696 1.00 44.75 94 GLN A N 1
ATOM 736 C CA . GLN A 1 94 ? 32.997 44.741 -9.718 1.00 44.75 94 GLN A CA 1
ATOM 737 C C . GLN A 1 94 ? 33.331 43.239 -9.586 1.00 44.75 94 GLN A C 1
ATOM 739 O O . GLN A 1 94 ? 33.668 42.760 -8.512 1.00 44.75 94 GLN A O 1
ATOM 744 N N . GLY A 1 95 ? 33.422 42.575 -10.744 1.00 47.84 95 GLY A N 1
ATOM 745 C CA . GLY A 1 95 ? 34.604 41.797 -11.141 1.00 47.84 95 GLY A CA 1
ATOM 746 C C . GLY A 1 95 ? 34.849 40.443 -10.464 1.00 47.84 95 GLY A C 1
ATOM 747 O O . GLY A 1 95 ? 35.319 40.371 -9.337 1.00 47.84 95 GLY A O 1
ATOM 748 N N . GLY A 1 96 ? 34.709 39.344 -11.218 1.00 40.66 96 GLY A N 1
ATOM 749 C CA . GLY A 1 96 ? 35.063 38.024 -10.685 1.00 40.66 96 GLY A CA 1
ATOM 750 C C . GLY A 1 96 ? 35.039 36.857 -11.668 1.00 40.66 96 GLY A C 1
ATOM 751 O O . GLY A 1 96 ? 34.246 35.946 -11.518 1.00 40.66 96 GLY A O 1
ATOM 752 N N . ARG A 1 97 ? 35.923 36.902 -12.670 1.00 42.84 97 ARG A N 1
ATOM 753 C CA . ARG A 1 97 ? 36.599 35.776 -13.359 1.00 42.84 97 ARG A CA 1
ATOM 754 C C . ARG A 1 97 ? 35.903 34.399 -13.451 1.00 42.84 97 ARG A C 1
ATOM 756 O O . ARG A 1 97 ? 35.810 33.637 -12.497 1.00 42.84 97 ARG A O 1
ATOM 763 N N . ALA A 1 98 ? 35.670 34.011 -14.705 1.00 49.62 98 ALA A N 1
ATOM 764 C CA . ALA A 1 98 ? 35.402 32.657 -15.177 1.00 49.62 98 ALA A CA 1
ATOM 765 C C . ALA A 1 98 ? 36.392 31.597 -14.643 1.00 49.62 98 ALA A C 1
ATOM 767 O O . ALA A 1 98 ? 37.580 31.607 -14.979 1.00 49.62 98 ALA A O 1
ATOM 768 N N . ALA A 1 99 ? 35.877 30.615 -13.899 1.00 47.84 99 ALA A N 1
ATOM 769 C CA . ALA A 1 99 ? 36.578 29.372 -13.589 1.00 47.84 99 ALA A CA 1
ATOM 770 C C . ALA A 1 99 ? 36.122 28.266 -14.550 1.00 47.84 99 ALA A C 1
ATOM 772 O O . ALA A 1 99 ? 35.119 27.583 -14.371 1.00 47.84 99 ALA A O 1
ATOM 773 N N . ARG A 1 100 ? 36.914 28.117 -15.607 1.00 54.66 100 ARG A N 1
ATOM 774 C CA . ARG A 1 100 ? 36.869 27.057 -16.610 1.00 54.66 100 ARG A CA 1
ATOM 775 C C . ARG A 1 100 ? 37.339 25.744 -15.966 1.00 54.66 100 ARG A C 1
ATOM 777 O O . ARG A 1 100 ? 38.543 25.490 -15.915 1.00 54.66 100 ARG A O 1
ATOM 784 N N . THR A 1 101 ? 36.432 24.912 -15.457 1.00 49.81 101 THR A N 1
ATOM 785 C CA . THR A 1 101 ? 36.794 23.574 -14.962 1.00 49.81 101 THR A CA 1
ATOM 786 C C . THR A 1 101 ? 36.903 22.594 -16.126 1.00 49.81 101 THR A C 1
ATOM 788 O O . THR A 1 101 ? 35.991 22.374 -16.920 1.00 49.81 101 THR A O 1
ATOM 791 N N . LYS A 1 102 ? 38.120 22.075 -16.272 1.00 50.94 102 LYS A N 1
ATOM 792 C CA . LYS A 1 102 ? 38.565 21.197 -17.347 1.00 50.94 102 LYS A CA 1
ATOM 793 C C . LYS A 1 102 ? 38.018 19.785 -17.148 1.00 50.94 102 LYS A C 1
ATOM 795 O O . LYS A 1 102 ? 38.059 19.241 -16.048 1.00 50.94 102 LYS A O 1
ATOM 800 N N . ALA A 1 103 ? 37.604 19.192 -18.262 1.00 50.19 103 ALA A N 1
ATOM 801 C CA . ALA A 1 103 ? 37.377 17.768 -18.432 1.00 50.19 103 ALA A CA 1
ATOM 802 C C . ALA A 1 103 ? 38.563 16.942 -17.903 1.00 50.19 103 ALA A C 1
ATOM 804 O O . ALA A 1 103 ? 39.713 17.184 -18.270 1.00 50.19 103 ALA A O 1
ATOM 805 N N . SER A 1 104 ? 38.269 15.932 -17.083 1.00 49.06 104 SER A N 1
ATOM 806 C CA . SER A 1 104 ? 39.215 14.877 -16.723 1.00 49.06 104 SER A CA 1
ATOM 807 C C . SER A 1 104 ? 38.729 13.564 -17.323 1.00 49.06 104 SER A C 1
ATOM 809 O O . SER A 1 104 ? 37.981 12.798 -16.719 1.00 49.06 104 SER A O 1
ATOM 811 N N . ALA A 1 105 ? 39.147 13.335 -18.565 1.00 53.16 105 ALA A N 1
ATOM 812 C CA . ALA A 1 105 ? 39.135 12.027 -19.186 1.00 53.16 105 ALA A CA 1
ATOM 813 C C . ALA A 1 105 ? 40.249 11.183 -18.548 1.00 53.16 105 ALA A C 1
ATOM 815 O O . ALA A 1 105 ? 41.434 11.404 -18.798 1.00 53.16 105 ALA A O 1
ATOM 816 N N . ARG A 1 106 ? 39.883 10.197 -17.727 1.00 53.09 106 ARG A N 1
ATOM 817 C CA . ARG A 1 106 ? 40.782 9.097 -17.360 1.00 53.09 106 ARG A CA 1
ATOM 818 C C . ARG A 1 106 ? 40.174 7.783 -17.818 1.00 53.09 106 ARG A C 1
ATOM 820 O O . ARG A 1 106 ? 39.309 7.210 -17.163 1.00 53.09 106 ARG A O 1
ATOM 827 N N . GLY A 1 107 ? 40.664 7.330 -18.970 1.00 48.97 107 GLY A N 1
ATOM 828 C CA . GLY A 1 107 ? 40.420 6.000 -19.496 1.00 48.97 107 GLY A CA 1
ATOM 829 C C . GLY A 1 107 ? 40.857 4.933 -18.499 1.00 48.97 107 GLY A C 1
ATOM 830 O O . GLY A 1 107 ? 42.012 4.892 -18.070 1.00 48.97 107 GLY A O 1
ATOM 831 N N . ARG A 1 108 ? 39.929 4.041 -18.149 1.00 53.72 108 ARG A N 1
ATOM 832 C CA . ARG A 1 108 ? 40.275 2.762 -17.541 1.00 53.72 108 ARG A CA 1
ATOM 833 C C . ARG A 1 108 ? 40.533 1.765 -18.661 1.00 53.72 108 ARG A C 1
ATOM 835 O O . ARG A 1 108 ? 39.636 1.329 -19.372 1.00 53.72 108 ARG A O 1
ATOM 842 N N . ARG A 1 109 ? 41.824 1.495 -18.811 1.00 58.88 109 ARG A N 1
ATOM 843 C CA . ARG A 1 109 ? 42.454 0.472 -19.635 1.00 58.88 109 ARG A CA 1
ATOM 844 C C . ARG A 1 109 ? 41.795 -0.888 -19.362 1.00 58.88 109 ARG A C 1
ATOM 846 O O . ARG A 1 109 ? 41.830 -1.381 -18.238 1.00 58.88 109 ARG A O 1
ATOM 853 N N . TYR A 1 110 ? 41.195 -1.449 -20.405 1.00 51.78 110 TYR A N 1
ATOM 854 C CA . TYR A 1 110 ? 40.660 -2.805 -20.476 1.00 51.78 110 TYR A CA 1
ATOM 855 C C . TYR A 1 110 ? 41.791 -3.809 -20.178 1.00 51.78 110 TYR A C 1
ATOM 857 O O . TYR A 1 110 ? 42.836 -3.769 -20.827 1.00 51.78 110 TYR A O 1
ATOM 865 N N . GLN A 1 111 ? 41.608 -4.666 -19.174 1.00 60.22 111 GLN A N 1
ATOM 866 C CA . GLN A 1 111 ? 42.486 -5.802 -18.874 1.00 60.22 111 GLN A CA 1
ATOM 867 C C . GLN A 1 111 ? 41.778 -7.075 -19.367 1.00 60.22 111 GLN A C 1
ATOM 869 O O . GLN A 1 111 ? 40.708 -7.392 -18.846 1.00 60.22 111 GLN A O 1
ATOM 874 N N . PRO A 1 112 ? 42.313 -7.796 -20.368 1.00 60.88 112 PRO A N 1
ATOM 875 C CA . PRO A 1 112 ? 41.746 -9.061 -20.812 1.00 60.88 112 PRO A CA 1
ATOM 876 C C . PRO A 1 112 ? 42.185 -10.160 -19.840 1.00 60.88 112 PRO A C 1
ATOM 878 O O . PRO A 1 112 ? 43.345 -10.576 -19.853 1.00 60.88 112 PRO A O 1
ATOM 881 N N . TYR A 1 113 ? 41.279 -10.629 -18.979 1.00 48.94 113 TYR A N 1
ATOM 882 C CA . TYR A 1 113 ? 41.584 -11.787 -18.144 1.00 48.94 113 TYR A CA 1
ATOM 883 C C . TYR A 1 113 ? 41.447 -13.065 -18.975 1.00 48.94 113 TYR A C 1
ATOM 885 O O . TYR A 1 113 ? 40.371 -13.414 -19.462 1.00 48.94 113 TYR A O 1
ATOM 893 N N . LYS A 1 114 ? 42.599 -13.709 -19.174 1.00 49.94 114 LYS A N 1
ATOM 894 C CA . LYS A 1 114 ? 42.771 -15.038 -19.759 1.00 49.94 114 LYS A CA 1
ATOM 895 C C . LYS A 1 114 ? 42.041 -16.083 -18.913 1.00 49.94 114 LYS A C 1
ATOM 897 O O . LYS A 1 114 ? 41.980 -15.971 -17.693 1.00 49.94 114 LYS A O 1
ATOM 902 N N . GLY A 1 115 ? 41.489 -17.077 -19.600 1.00 48.38 115 GLY A N 1
ATOM 903 C CA . GLY A 1 115 ? 40.637 -18.106 -19.026 1.00 48.38 115 GLY A CA 1
ATOM 904 C C . GLY A 1 115 ? 41.306 -19.033 -18.015 1.00 48.38 115 GLY A C 1
ATOM 905 O O . GLY A 1 115 ? 42.524 -19.182 -17.965 1.00 48.38 115 GLY A O 1
ATOM 906 N N . ALA A 1 116 ? 40.444 -19.712 -17.270 1.00 45.62 116 ALA A N 1
ATOM 907 C CA . ALA A 1 116 ? 40.737 -20.995 -16.670 1.00 45.62 116 ALA A CA 1
ATOM 908 C C . ALA A 1 116 ? 39.599 -21.939 -17.060 1.00 45.62 116 ALA A C 1
ATOM 910 O O . ALA A 1 116 ? 38.451 -21.792 -16.646 1.00 45.62 116 ALA A O 1
ATOM 911 N N . ASP A 1 117 ? 39.962 -22.856 -17.942 1.00 50.56 117 ASP A N 1
ATOM 912 C CA . ASP A 1 117 ? 39.269 -24.094 -18.231 1.00 50.56 117 ASP A CA 1
ATOM 913 C C . ASP A 1 117 ? 39.163 -24.893 -16.920 1.00 50.56 117 ASP A C 1
ATOM 915 O O . ASP A 1 117 ? 40.164 -25.133 -16.243 1.00 50.56 117 ASP A O 1
ATOM 919 N N . SER A 1 118 ? 37.955 -25.250 -16.497 1.00 51.38 118 SER A N 1
ATOM 920 C CA . SER A 1 118 ? 37.740 -26.174 -15.377 1.00 51.38 118 SER A CA 1
ATOM 921 C C . SER A 1 118 ? 36.547 -27.059 -15.690 1.00 51.38 118 SER A C 1
ATOM 923 O O . SER A 1 118 ? 35.421 -26.889 -15.230 1.00 51.38 118 SER A O 1
ATOM 925 N N . SER A 1 119 ? 36.868 -27.994 -16.577 1.00 53.38 119 SER A N 1
ATOM 926 C CA . SER A 1 119 ? 36.274 -29.312 -16.743 1.00 53.38 119 SER A CA 1
ATOM 927 C C . SER A 1 119 ? 35.918 -29.984 -15.407 1.00 53.38 119 SER A C 1
ATOM 929 O O . SER A 1 119 ? 36.760 -30.013 -14.515 1.00 53.38 119 SER A O 1
ATOM 931 N N . LYS A 1 120 ? 34.759 -30.671 -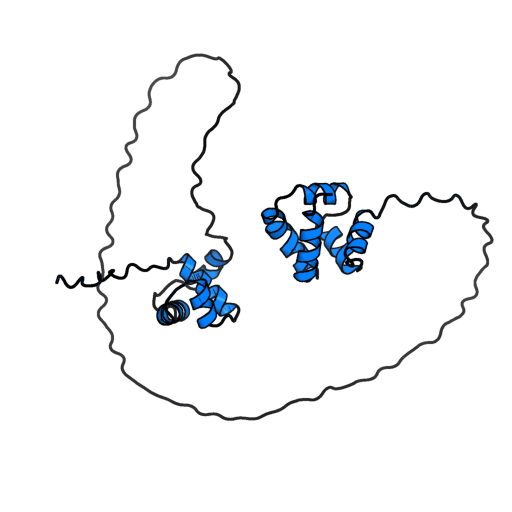15.403 1.00 49.41 120 LYS A N 1
ATOM 932 C CA . LYS A 1 120 ? 34.448 -31.905 -14.642 1.00 49.41 120 LYS A CA 1
ATOM 933 C C . LYS A 1 120 ? 34.302 -31.727 -13.110 1.00 49.41 120 LYS A C 1
ATOM 935 O O . LYS A 1 120 ? 35.002 -30.958 -12.486 1.00 49.41 120 LYS A O 1
ATOM 940 N N . ASP A 1 121 ? 33.363 -32.344 -12.401 1.00 49.69 121 ASP A N 1
ATOM 941 C CA . ASP A 1 121 ? 32.784 -33.671 -12.544 1.00 49.69 121 ASP A CA 1
ATOM 942 C C . ASP A 1 121 ? 31.382 -33.752 -11.924 1.00 49.69 121 ASP A C 1
ATOM 944 O O . ASP A 1 121 ? 31.000 -33.023 -11.009 1.00 49.69 121 ASP A O 1
ATOM 948 N N . ARG A 1 122 ? 30.634 -34.729 -12.431 1.00 52.66 122 ARG A N 1
ATOM 949 C CA . ARG A 1 122 ? 29.372 -35.229 -11.892 1.00 52.66 122 ARG A CA 1
ATOM 950 C C . ARG A 1 122 ? 29.577 -35.782 -10.478 1.00 52.66 122 ARG A C 1
ATOM 952 O O . ARG A 1 122 ? 30.447 -36.624 -10.275 1.00 52.66 122 ARG A O 1
ATOM 959 N N . LYS A 1 123 ? 28.654 -35.493 -9.558 1.00 52.97 123 LYS A N 1
ATOM 960 C CA . LYS A 1 123 ? 28.274 -36.489 -8.548 1.00 52.97 123 LYS A CA 1
ATOM 961 C C . LYS A 1 123 ? 26.814 -36.330 -8.150 1.00 52.97 123 LYS A C 1
ATOM 963 O O . LYS A 1 123 ? 26.419 -35.370 -7.500 1.00 52.97 123 LYS A O 1
ATOM 968 N N . ALA A 1 124 ? 26.022 -37.297 -8.598 1.00 52.19 124 ALA A N 1
ATOM 969 C CA . ALA A 1 124 ? 24.722 -37.589 -8.035 1.00 52.19 124 ALA A CA 1
ATOM 970 C C . ALA A 1 124 ? 24.913 -38.065 -6.590 1.00 52.19 124 ALA A C 1
ATOM 972 O O . ALA A 1 124 ? 25.726 -38.956 -6.346 1.00 52.19 124 ALA A O 1
ATOM 973 N N . SER A 1 125 ? 24.126 -37.512 -5.672 1.00 54.22 125 SER A N 1
ATOM 974 C CA . SER A 1 125 ? 23.834 -38.148 -4.392 1.00 54.22 125 SER A CA 1
ATOM 975 C C . SER A 1 125 ? 22.329 -38.169 -4.208 1.00 54.22 125 SER A C 1
ATOM 977 O O . SER A 1 125 ? 21.681 -37.187 -3.861 1.00 54.22 125 SER A O 1
ATOM 979 N N . ASN A 1 126 ? 21.817 -39.347 -4.524 1.00 55.75 126 ASN A N 1
ATOM 980 C CA . ASN A 1 126 ? 20.593 -39.931 -4.027 1.00 55.75 126 ASN A CA 1
ATOM 981 C C . ASN A 1 126 ? 20.611 -39.886 -2.487 1.00 55.75 126 ASN A C 1
ATOM 983 O O . ASN A 1 126 ? 21.602 -40.314 -1.901 1.00 55.75 126 ASN A O 1
ATOM 987 N N . SER A 1 127 ? 19.537 -39.429 -1.846 1.00 47.72 127 SER A N 1
ATOM 988 C CA . SER A 1 127 ? 19.155 -39.937 -0.524 1.00 47.72 127 SER A CA 1
ATOM 989 C C . SER A 1 127 ? 17.687 -39.644 -0.246 1.00 47.72 127 SER A C 1
ATOM 991 O O . SER A 1 127 ? 17.290 -38.556 0.162 1.00 47.72 127 SER A O 1
ATOM 993 N N . SER A 1 128 ? 16.893 -40.680 -0.505 1.00 50.78 128 SER A N 1
ATOM 994 C CA . SER A 1 128 ? 15.719 -41.046 0.280 1.00 50.78 128 SER A CA 1
ATOM 995 C C . SER A 1 128 ? 15.978 -40.874 1.776 1.00 50.78 128 SER A C 1
ATOM 997 O O . SER A 1 128 ? 16.977 -41.400 2.256 1.00 50.78 128 SER A O 1
ATOM 999 N N . ALA A 1 129 ? 15.047 -40.259 2.508 1.00 45.28 129 ALA A N 1
ATOM 1000 C CA . ALA A 1 129 ? 14.637 -40.762 3.819 1.00 45.28 129 ALA A CA 1
ATOM 1001 C C . ALA A 1 129 ? 13.432 -39.994 4.389 1.00 45.28 129 ALA A C 1
ATOM 1003 O O . ALA A 1 129 ? 13.517 -38.817 4.712 1.00 45.28 129 ALA A O 1
ATOM 1004 N N . VAL A 1 130 ? 12.355 -40.758 4.580 1.00 52.34 130 VAL A N 1
ATOM 1005 C CA . VAL A 1 130 ? 11.646 -40.893 5.861 1.00 52.34 130 VAL A CA 1
ATOM 1006 C C . VAL A 1 130 ? 10.769 -39.717 6.316 1.00 52.34 130 VAL A C 1
ATOM 1008 O O . VAL A 1 130 ? 11.186 -38.743 6.931 1.00 52.34 130 VAL A O 1
ATOM 1011 N N . GLN A 1 131 ? 9.479 -39.941 6.060 1.00 52.44 131 GLN A N 1
ATOM 1012 C CA . GLN A 1 131 ? 8.320 -39.556 6.864 1.00 52.44 131 GLN A CA 1
ATOM 1013 C C . GLN A 1 131 ? 8.614 -39.480 8.370 1.00 52.44 131 GLN A C 1
ATOM 1015 O O . GLN A 1 131 ? 9.123 -40.445 8.924 1.00 52.44 131 GLN A O 1
ATOM 1020 N N . THR A 1 132 ? 8.141 -38.442 9.061 1.00 49.69 132 THR A N 1
ATOM 1021 C CA . THR A 1 132 ? 7.497 -38.590 10.381 1.00 49.69 132 THR A CA 1
ATOM 1022 C C . THR A 1 132 ? 6.611 -37.368 10.632 1.00 49.69 132 THR A C 1
ATOM 1024 O O . THR A 1 132 ? 7.096 -36.260 10.837 1.00 49.69 132 THR A O 1
ATOM 1027 N N . LEU A 1 133 ? 5.297 -37.585 10.598 1.00 53.56 133 LEU A N 1
ATOM 1028 C CA . LEU A 1 133 ? 4.304 -36.703 11.207 1.00 53.56 133 LEU A CA 1
ATOM 1029 C C . LEU A 1 133 ? 4.321 -36.929 12.726 1.00 53.56 133 LEU A C 1
ATOM 1031 O O . LEU A 1 133 ? 4.283 -38.087 13.144 1.00 53.56 133 LEU A O 1
ATOM 1035 N N . PRO A 1 134 ? 4.247 -35.877 13.551 1.00 56.56 134 PRO A N 1
ATOM 1036 C CA . PRO A 1 134 ? 3.627 -35.983 14.858 1.00 56.56 134 PRO A CA 1
ATOM 1037 C C . PRO A 1 134 ? 2.251 -35.306 14.854 1.00 56.56 134 PRO A C 1
ATOM 1039 O O . PRO A 1 134 ? 2.083 -34.147 14.478 1.00 56.56 134 PRO A O 1
ATOM 1042 N N . ALA A 1 135 ? 1.269 -36.103 15.263 1.00 51.81 135 ALA A N 1
ATOM 1043 C CA . ALA A 1 135 ? -0.111 -35.742 15.545 1.00 51.81 135 ALA A CA 1
ATOM 1044 C C . ALA A 1 135 ? -0.221 -34.791 16.769 1.00 51.81 135 ALA A C 1
ATOM 1046 O O . ALA A 1 135 ? 0.753 -34.617 17.506 1.00 51.81 135 ALA A O 1
ATOM 1047 N N . PRO A 1 136 ? -1.394 -34.170 17.000 1.00 57.72 136 PRO A N 1
ATOM 1048 C CA . PRO A 1 136 ? -1.563 -33.072 17.942 1.00 57.72 136 PRO A CA 1
ATOM 1049 C C . PRO A 1 136 ? -1.790 -33.578 19.372 1.00 57.72 136 PRO A C 1
ATOM 1051 O O . PRO A 1 136 ? -2.724 -34.339 19.628 1.00 57.72 136 PRO A O 1
ATOM 1054 N N . SER A 1 137 ? -0.995 -33.093 20.327 1.00 54.53 137 SER A N 1
ATOM 1055 C CA . SER A 1 137 ? -1.335 -33.221 21.746 1.00 54.53 137 SER A CA 1
ATOM 1056 C C . SER A 1 137 ? -2.402 -32.195 22.111 1.00 54.53 137 SER A C 1
ATOM 1058 O O . SER A 1 137 ? -2.118 -31.027 22.370 1.00 54.53 137 SER A O 1
ATOM 1060 N N . GLN A 1 138 ? -3.644 -32.673 22.154 1.00 54.75 138 GLN A N 1
ATOM 1061 C CA . GLN A 1 138 ? -4.652 -32.153 23.064 1.00 54.75 138 GLN A CA 1
ATOM 1062 C C . GLN A 1 138 ? -4.129 -32.304 24.493 1.00 54.75 138 GLN A C 1
ATOM 1064 O O . GLN A 1 138 ? -3.905 -33.422 24.956 1.00 54.75 138 GLN A O 1
ATOM 1069 N N . GLN A 1 139 ? -3.980 -31.193 25.210 1.00 51.69 139 GLN A N 1
ATOM 1070 C CA . GLN A 1 139 ? -3.949 -31.243 26.661 1.00 51.69 139 GLN A CA 1
ATOM 1071 C C . GLN A 1 139 ? -5.020 -30.315 27.216 1.00 51.69 139 GLN A C 1
ATOM 1073 O O . GLN A 1 139 ? -4.953 -29.090 27.160 1.00 51.69 139 GLN A O 1
ATOM 1078 N N . CYS A 1 140 ? -6.052 -30.986 27.704 1.00 42.44 140 CYS A N 1
ATOM 1079 C CA . CYS A 1 140 ? -7.110 -30.493 28.549 1.00 42.44 140 CYS A CA 1
ATOM 1080 C C . CYS A 1 140 ? -6.497 -29.770 29.753 1.00 42.44 140 CYS A C 1
ATOM 1082 O O . CYS A 1 140 ? -5.658 -30.349 30.441 1.00 42.44 140 CYS A O 1
ATOM 1084 N N . ASN A 1 141 ? -6.978 -28.571 30.078 1.00 51.16 141 ASN A N 1
ATOM 1085 C CA . ASN A 1 141 ? -7.067 -28.207 31.485 1.00 51.16 141 ASN A CA 1
ATOM 1086 C C . ASN A 1 141 ? -8.275 -27.309 31.745 1.00 51.16 141 ASN A C 1
ATOM 1088 O O . ASN A 1 141 ? -8.244 -26.085 31.646 1.00 51.16 141 ASN A O 1
ATOM 1092 N N . SER A 1 142 ? -9.365 -27.989 32.077 1.00 50.75 142 SER A N 1
ATOM 1093 C CA . SER A 1 142 ? -10.525 -27.447 32.758 1.00 50.75 142 SER A CA 1
ATOM 1094 C C . SER A 1 142 ? -10.125 -27.058 34.178 1.00 50.75 142 SER A C 1
ATOM 1096 O O . SER A 1 142 ? -9.900 -27.950 34.987 1.00 50.75 142 SER A O 1
ATOM 1098 N N . GLN A 1 143 ? -10.115 -25.770 34.520 1.00 55.28 143 GLN A N 1
ATOM 1099 C CA . GLN A 1 143 ? -10.398 -25.336 35.892 1.00 55.28 143 GLN A CA 1
ATOM 1100 C C . GLN A 1 143 ? -11.212 -24.042 35.879 1.00 55.28 143 GLN A C 1
ATOM 1102 O O . GLN A 1 143 ? -10.689 -22.937 35.783 1.00 55.28 143 GLN A O 1
ATOM 1107 N N . SER A 1 144 ? -12.528 -24.214 35.997 1.00 54.38 144 SER A N 1
ATOM 1108 C CA . SER A 1 144 ? -13.421 -23.212 36.569 1.00 54.38 144 SER A CA 1
ATOM 1109 C C . SER A 1 144 ? -13.195 -23.118 38.079 1.00 54.38 144 SER A C 1
ATOM 1111 O O . SER A 1 144 ? -13.271 -24.144 38.758 1.00 54.38 144 SER A O 1
ATOM 1113 N N . PRO A 1 145 ? -13.101 -21.904 38.638 1.00 61.62 145 PRO A N 1
ATOM 1114 C CA . PRO A 1 145 ? -13.586 -21.624 39.978 1.00 61.62 145 PRO A CA 1
ATOM 1115 C C . PRO A 1 145 ? -14.934 -20.901 39.898 1.00 61.62 145 PRO A C 1
ATOM 1117 O O . PRO A 1 145 ? -15.106 -19.900 39.203 1.00 61.62 145 PRO A O 1
ATOM 1120 N N . LYS A 1 146 ? -15.905 -21.453 40.624 1.00 54.28 146 LYS A N 1
ATOM 1121 C CA . LYS A 1 146 ? -17.224 -20.876 40.894 1.00 54.28 146 LYS A CA 1
ATOM 1122 C C . LYS A 1 146 ? -17.125 -19.595 41.749 1.00 54.28 146 LYS A C 1
ATOM 1124 O O . LYS A 1 146 ? -16.121 -19.388 42.428 1.00 54.28 146 LYS A O 1
ATOM 1129 N N . PRO A 1 147 ? -18.175 -18.752 41.725 1.00 56.12 147 PRO A N 1
ATOM 1130 C CA . PRO A 1 147 ? -18.149 -17.379 42.218 1.00 56.12 147 PRO A CA 1
ATOM 1131 C C . PRO A 1 147 ? -18.283 -17.289 43.742 1.00 56.12 147 PRO A C 1
ATOM 1133 O O . PRO A 1 147 ? -19.011 -18.060 44.364 1.00 56.12 147 PRO A O 1
ATOM 1136 N N . ILE A 1 148 ? -17.634 -16.282 44.328 1.00 55.88 148 ILE A N 1
ATOM 1137 C CA . ILE A 1 148 ? -17.832 -15.876 45.722 1.00 55.88 148 ILE A CA 1
ATOM 1138 C C . ILE A 1 148 ? -18.909 -14.776 45.739 1.00 55.88 148 ILE A C 1
ATOM 1140 O O . ILE A 1 148 ? -18.708 -13.736 45.106 1.00 55.88 148 ILE A O 1
ATOM 1144 N N . PRO A 1 149 ? -20.037 -14.939 46.455 1.00 59.50 149 PRO A N 1
ATOM 1145 C CA . PRO A 1 149 ? -20.992 -13.861 46.661 1.00 59.50 149 PRO A CA 1
ATOM 1146 C C . PRO A 1 149 ? -20.490 -12.972 47.803 1.00 59.50 149 PRO A C 1
ATOM 1148 O O . PRO A 1 149 ? -20.750 -13.239 48.974 1.00 59.50 149 PRO A O 1
ATOM 1151 N N . SER A 1 150 ? -19.759 -11.904 47.478 1.00 48.38 150 SER A N 1
ATOM 1152 C CA . SER A 1 150 ? -19.463 -10.869 48.470 1.00 48.38 150 SER A CA 1
ATOM 1153 C C . SER A 1 150 ? -20.625 -9.885 48.543 1.00 48.38 150 SER A C 1
ATOM 1155 O O . SER A 1 150 ? -20.750 -8.929 47.778 1.00 48.38 150 SER A O 1
ATOM 1157 N N . SER A 1 151 ? -21.511 -10.169 49.489 1.00 60.91 151 SER A N 1
ATOM 1158 C CA . SER A 1 151 ? -22.472 -9.233 50.044 1.00 60.91 151 SER A CA 1
ATOM 1159 C C . SER A 1 151 ? -21.739 -8.028 50.636 1.00 60.91 151 SER A C 1
ATOM 1161 O O . SER A 1 151 ? -21.117 -8.138 51.693 1.00 60.91 151 SER A O 1
ATOM 1163 N N . SER A 1 152 ? -21.842 -6.855 50.011 1.00 47.88 152 SER A N 1
ATOM 1164 C CA . SER A 1 152 ? -21.557 -5.597 50.704 1.00 47.88 152 SER A CA 1
ATOM 1165 C C . SER A 1 152 ? -22.298 -4.402 50.111 1.00 47.88 152 SER A C 1
ATOM 1167 O O . SER A 1 152 ? -21.975 -3.876 49.056 1.00 47.88 152 SER A O 1
ATOM 1169 N N . LYS A 1 153 ? -23.281 -3.971 50.907 1.00 47.47 153 LYS A N 1
ATOM 1170 C CA . LYS A 1 153 ? -23.657 -2.579 51.183 1.00 47.47 153 LYS A CA 1
ATOM 1171 C C . LYS A 1 153 ? -24.209 -1.769 50.008 1.00 47.47 153 LYS A C 1
ATOM 1173 O O . LYS A 1 153 ? -23.564 -0.951 49.368 1.00 47.47 153 LYS A O 1
ATOM 1178 N N . ARG A 1 154 ? -25.524 -1.947 49.886 1.00 54.22 154 ARG A N 1
ATOM 1179 C CA . ARG A 1 154 ? -26.546 -1.007 49.422 1.00 54.22 154 ARG A CA 1
ATOM 1180 C C . ARG A 1 154 ? -26.301 0.424 49.939 1.00 54.22 154 ARG A C 1
ATOM 1182 O O . ARG A 1 154 ? -26.880 0.824 50.946 1.00 54.22 154 ARG A O 1
ATOM 1189 N N . SER A 1 155 ? -25.512 1.206 49.213 1.00 51.66 155 SER A N 1
ATOM 1190 C CA . SER A 1 155 ? -25.493 2.666 49.325 1.00 51.66 155 SER A CA 1
ATOM 1191 C C . SER A 1 155 ? -26.563 3.228 48.394 1.00 51.66 155 SER A C 1
ATOM 1193 O O . SER A 1 155 ? -26.388 3.307 47.181 1.00 51.66 155 SER A O 1
ATOM 1195 N N . LYS A 1 156 ? -27.722 3.568 48.968 1.00 52.56 156 LYS A N 1
ATOM 1196 C CA . LYS A 1 156 ? -28.745 4.377 48.300 1.00 52.56 156 LYS A CA 1
ATOM 1197 C C . LYS A 1 156 ? -28.239 5.816 48.230 1.00 52.56 156 LYS A C 1
ATOM 1199 O O . LYS A 1 156 ? -28.578 6.627 49.083 1.00 52.56 156 LYS A O 1
ATOM 1204 N N . THR A 1 157 ? -27.448 6.128 47.214 1.00 54.69 157 THR A N 1
ATOM 1205 C CA . THR A 1 157 ? -27.191 7.518 46.843 1.00 54.69 157 THR A CA 1
ATOM 1206 C C . THR A 1 157 ? -28.019 7.793 45.603 1.00 54.69 157 THR A C 1
ATOM 1208 O O . THR A 1 157 ? -27.702 7.327 44.511 1.00 54.69 157 THR A O 1
ATOM 1211 N N . SER A 1 158 ? -29.140 8.487 45.799 1.00 53.47 158 SER A N 1
ATOM 1212 C CA . SER A 1 158 ? -29.997 9.007 44.736 1.00 53.47 158 SER A CA 1
ATOM 1213 C C . SER A 1 158 ? -29.202 9.992 43.883 1.00 53.47 158 SER A C 1
ATOM 1215 O O . SER A 1 158 ? -29.238 11.199 44.106 1.00 53.47 158 SER A O 1
ATOM 1217 N N . GLN A 1 159 ? -28.462 9.479 42.905 1.00 51.38 159 GLN A N 1
ATOM 1218 C CA . GLN A 1 159 ? -27.915 10.296 41.839 1.00 51.38 159 GLN A CA 1
ATOM 1219 C C . GLN A 1 159 ? -29.040 10.581 40.852 1.00 51.38 159 GLN A C 1
ATOM 1221 O O . GLN A 1 159 ? -29.459 9.742 40.053 1.00 51.38 159 GLN A O 1
ATOM 1226 N N . SER A 1 160 ? -29.567 11.795 40.993 1.00 47.62 160 SER A N 1
ATOM 1227 C CA . SER A 1 160 ? -30.311 12.515 39.974 1.00 47.62 160 SER A CA 1
ATOM 1228 C C . SER A 1 160 ? -29.696 12.234 38.603 1.00 47.62 160 SER A C 1
ATOM 1230 O O . SER A 1 160 ? -28.535 12.560 38.351 1.00 47.62 160 SER A O 1
ATOM 1232 N N . ARG A 1 161 ? -30.476 11.577 37.739 1.00 50.34 161 ARG A N 1
ATOM 1233 C CA . ARG A 1 161 ? -30.136 11.275 36.349 1.00 50.34 161 ARG A CA 1
ATOM 1234 C C . ARG A 1 161 ? -30.092 12.587 35.560 1.00 50.34 161 ARG A C 1
ATOM 1236 O O . ARG A 1 161 ? -30.984 12.866 34.763 1.00 50.34 161 ARG A O 1
ATOM 1243 N N . LYS A 1 162 ? -29.056 13.404 35.768 1.00 56.34 162 LYS A N 1
ATOM 1244 C CA . LYS A 1 162 ? -28.595 14.329 34.733 1.00 56.34 162 LYS A CA 1
ATOM 1245 C C . LYS A 1 162 ? -28.157 13.433 33.585 1.00 56.34 162 LYS A C 1
ATOM 1247 O O . LYS A 1 162 ? -27.125 12.776 33.678 1.00 56.34 162 LYS A O 1
ATOM 1252 N N . ARG A 1 163 ? -29.008 13.327 32.561 1.00 49.41 163 ARG A N 1
ATOM 1253 C CA . ARG A 1 163 ? -28.655 12.766 31.257 1.00 49.41 163 ARG A CA 1
ATOM 1254 C C . ARG A 1 163 ? -27.388 13.489 30.810 1.00 49.41 163 ARG A C 1
ATOM 1256 O O . ARG A 1 163 ? -27.465 14.633 30.373 1.00 49.41 163 ARG A O 1
ATOM 1263 N N . ALA A 1 164 ? -26.236 12.859 31.022 1.00 55.66 164 ALA A N 1
ATOM 1264 C CA . ALA A 1 164 ? -25.010 13.265 30.370 1.00 55.66 164 ALA A CA 1
ATOM 1265 C C . ALA A 1 164 ? -25.320 13.215 28.875 1.00 55.66 164 ALA A C 1
ATOM 1267 O O . ALA A 1 164 ? -25.826 12.199 28.389 1.00 55.66 164 ALA A O 1
ATOM 1268 N N . ALA A 1 165 ? -25.148 14.346 28.194 1.00 58.38 165 ALA A N 1
ATOM 1269 C CA . ALA A 1 165 ? -25.253 14.380 26.749 1.00 58.38 165 ALA A CA 1
ATOM 1270 C C . ALA A 1 165 ? -24.356 13.258 26.193 1.00 58.38 165 ALA A C 1
ATOM 1272 O O . ALA A 1 165 ? -23.257 13.074 26.729 1.00 58.38 165 ALA A O 1
ATOM 1273 N N . PRO A 1 166 ? -24.832 12.467 25.212 1.00 57.31 166 PRO A N 1
ATOM 1274 C CA . PRO A 1 166 ? -23.994 11.469 24.562 1.00 57.31 166 PRO A CA 1
ATOM 1275 C C . PRO A 1 166 ? -22.711 12.174 24.133 1.00 57.31 166 PRO A C 1
ATOM 1277 O O . PRO A 1 166 ? -22.772 13.240 23.517 1.00 57.31 166 PRO A O 1
ATOM 1280 N N . ALA A 1 167 ? -21.571 11.649 24.582 1.00 59.62 167 ALA A N 1
ATOM 1281 C CA . ALA A 1 167 ? -20.288 12.234 24.245 1.00 59.62 167 ALA A CA 1
ATOM 1282 C C . ALA A 1 167 ? -20.212 12.341 22.710 1.00 59.62 167 ALA A C 1
ATOM 1284 O O . ALA A 1 167 ? -20.619 11.391 22.039 1.00 59.62 167 ALA A O 1
ATOM 1285 N N . PRO A 1 168 ? -19.733 13.464 22.152 1.00 58.16 168 PRO A N 1
ATOM 1286 C CA . PRO A 1 168 ? -19.616 13.695 20.707 1.00 58.16 168 PRO A CA 1
ATOM 1287 C C . PRO A 1 168 ? -18.524 12.828 20.053 1.00 58.16 168 PRO A C 1
ATOM 1289 O O . P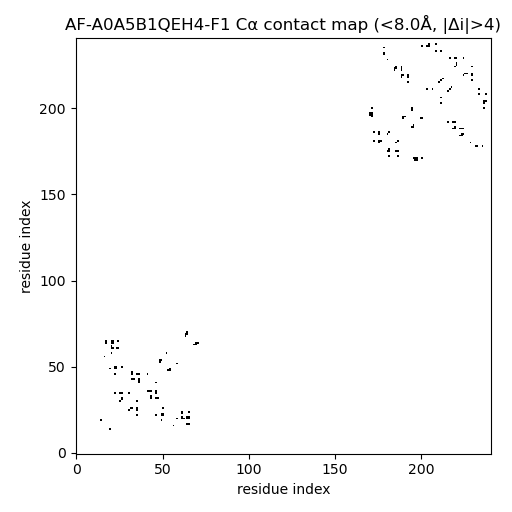RO A 1 168 ? -17.853 13.240 19.120 1.00 58.16 168 PRO A O 1
ATOM 1292 N N . GLN A 1 169 ? -18.298 11.629 20.577 1.00 59.88 169 GLN A N 1
ATOM 1293 C CA . GLN A 1 169 ? -17.331 10.678 20.079 1.00 59.88 169 GLN A CA 1
ATOM 1294 C C . GLN A 1 169 ? -18.109 9.483 19.571 1.00 59.88 169 GLN A C 1
ATOM 1296 O O . GLN A 1 169 ? -18.574 8.682 20.376 1.00 59.88 169 GLN A O 1
ATOM 1301 N N . ASP A 1 170 ? -18.289 9.414 18.253 1.00 81.44 170 ASP A N 1
ATOM 1302 C CA . ASP A 1 170 ? -17.856 8.228 17.511 1.00 81.44 170 ASP A CA 1
ATOM 1303 C C . ASP A 1 170 ? -18.070 8.356 15.991 1.00 81.44 170 ASP A C 1
ATOM 1305 O O . ASP A 1 170 ? -18.399 7.371 15.343 1.00 81.44 170 ASP A O 1
ATOM 1309 N N . ASP A 1 171 ? -17.855 9.521 15.362 1.00 92.06 171 ASP A N 1
ATOM 1310 C CA . ASP A 1 171 ? -17.987 9.626 13.893 1.00 92.06 171 ASP A CA 1
ATOM 1311 C C . ASP A 1 171 ? -17.042 8.657 13.166 1.00 92.06 171 ASP A C 1
ATOM 1313 O O . ASP A 1 171 ? -17.430 7.993 12.203 1.00 92.06 171 ASP A O 1
ATOM 1317 N N . VAL A 1 172 ? -15.828 8.470 13.700 1.00 94.31 172 VAL A N 1
ATOM 1318 C CA . VAL A 1 172 ? -14.867 7.475 13.203 1.00 94.31 172 VAL A CA 1
ATOM 1319 C C . VAL A 1 172 ? -15.386 6.051 13.386 1.00 94.31 172 VAL A C 1
ATOM 1321 O O . VAL A 1 172 ? -15.335 5.245 12.458 1.00 94.31 172 VAL A O 1
ATOM 1324 N N . GLN A 1 173 ? -15.930 5.717 14.556 1.00 94.81 173 GLN A N 1
ATOM 1325 C CA . GLN A 1 173 ? -16.443 4.373 14.809 1.00 94.81 173 GLN A CA 1
ATOM 1326 C C . GLN A 1 173 ? -17.744 4.106 14.039 1.00 94.81 173 GLN A C 1
ATOM 1328 O O . GLN A 1 173 ? -17.973 2.982 13.595 1.00 94.81 173 GLN A O 1
ATOM 1333 N N . GLN A 1 174 ? -18.582 5.121 13.828 1.00 95.00 174 GLN A N 1
ATOM 1334 C CA . GLN A 1 174 ? -19.777 5.054 12.994 1.00 95.00 174 GLN A CA 1
ATOM 1335 C C . GLN A 1 174 ? -19.395 4.839 11.528 1.00 95.00 174 GLN A C 1
ATOM 1337 O O . GLN A 1 174 ? -19.974 3.969 10.876 1.00 95.00 174 GLN A O 1
ATOM 1342 N N . PHE A 1 175 ? -18.372 5.543 11.040 1.00 95.56 175 PHE A N 1
ATOM 1343 C CA . PHE A 1 175 ? -17.800 5.324 9.716 1.00 95.56 175 PHE A CA 1
ATOM 1344 C C . PHE A 1 175 ? -17.245 3.899 9.561 1.00 95.56 175 PHE A C 1
ATOM 1346 O O . PHE A 1 175 ? -17.590 3.208 8.604 1.00 95.56 175 PHE A O 1
ATOM 1353 N N . LEU A 1 176 ? -16.472 3.400 10.532 1.00 96.00 176 LEU A N 1
ATOM 1354 C CA . LEU A 1 176 ? -15.979 2.017 10.524 1.00 96.00 176 LEU A CA 1
ATOM 1355 C C . LEU A 1 176 ? -17.120 0.993 10.578 1.00 96.00 176 LEU A C 1
ATOM 1357 O O . LEU A 1 176 ? -17.081 -0.017 9.876 1.00 96.00 176 LEU A O 1
ATOM 1361 N N . ARG A 1 177 ? -18.170 1.258 11.361 1.00 96.25 177 ARG A N 1
ATOM 1362 C CA . ARG A 1 177 ? -19.356 0.397 11.458 1.00 96.25 177 ARG A CA 1
ATOM 1363 C C . ARG A 1 177 ? -20.118 0.316 10.139 1.00 96.25 177 ARG A C 1
ATOM 1365 O O . ARG A 1 177 ? -20.599 -0.757 9.803 1.00 96.25 177 ARG A O 1
ATOM 1372 N N . MET A 1 178 ? -20.188 1.404 9.371 1.00 95.69 178 MET A N 1
ATOM 1373 C CA . MET A 1 178 ? -20.792 1.393 8.032 1.00 95.69 178 MET A CA 1
ATOM 1374 C C . MET A 1 178 ? -20.048 0.500 7.029 1.00 95.69 178 MET A C 1
ATOM 1376 O O . MET A 1 178 ? -20.639 0.090 6.034 1.00 95.69 178 MET A O 1
ATOM 1380 N N . LEU A 1 179 ? -18.768 0.215 7.272 1.00 96.50 179 LEU A N 1
ATOM 1381 C CA . LEU A 1 179 ? -17.926 -0.617 6.409 1.00 96.50 179 LEU A CA 1
ATOM 1382 C C . LEU A 1 179 ? -17.809 -2.069 6.893 1.00 96.50 179 LEU A C 1
ATOM 1384 O O . LEU A 1 179 ? -17.021 -2.832 6.333 1.00 96.50 179 LEU A O 1
ATOM 1388 N N . ASP A 1 180 ? -18.560 -2.440 7.936 1.00 96.62 180 ASP A N 1
ATOM 1389 C CA . ASP A 1 180 ? -18.403 -3.692 8.685 1.00 96.62 180 ASP A CA 1
ATOM 1390 C C . ASP A 1 180 ? -16.984 -3.868 9.269 1.00 96.62 180 ASP A C 1
ATOM 1392 O O . ASP A 1 180 ? -16.488 -4.980 9.440 1.00 96.62 180 ASP A O 1
ATOM 1396 N N . LEU A 1 181 ? -16.320 -2.754 9.597 1.00 96.19 181 LEU A N 1
ATOM 1397 C CA . LEU A 1 181 ? -14.974 -2.696 10.174 1.00 96.19 181 LEU A CA 1
ATOM 1398 C C . LEU A 1 181 ? -15.000 -2.308 11.660 1.00 96.19 181 L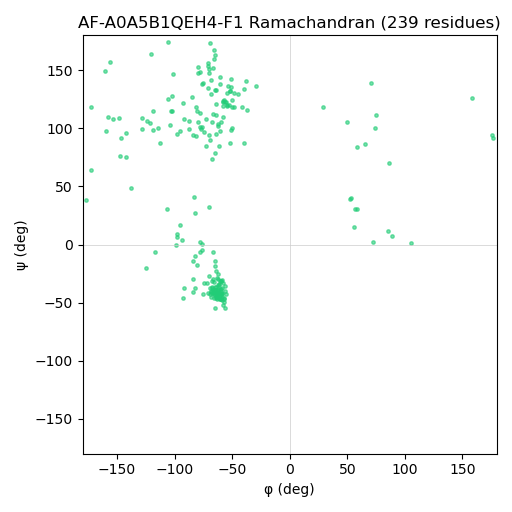EU A C 1
ATOM 1400 O O . LEU A 1 181 ? -14.054 -1.712 12.160 1.00 96.19 181 LEU A O 1
ATOM 1404 N N . SER A 1 182 ? -16.047 -2.658 12.403 1.00 93.94 182 SER A N 1
ATOM 1405 C CA . SER A 1 182 ? -16.229 -2.248 13.805 1.00 93.94 182 SER A CA 1
ATOM 1406 C C . SER A 1 182 ? -15.477 -3.105 14.836 1.00 93.94 182 SER A C 1
ATOM 1408 O O . SER A 1 182 ? -15.954 -3.252 15.959 1.00 93.94 182 SER A O 1
ATOM 1410 N N . SER A 1 183 ? -14.357 -3.733 14.468 1.00 95.94 183 SER A N 1
ATOM 1411 C CA . SER A 1 183 ? -13.550 -4.499 15.425 1.00 95.94 183 SER A CA 1
ATOM 1412 C C . SER A 1 183 ? -12.708 -3.552 16.286 1.00 95.94 183 SER A C 1
ATOM 1414 O O . SER A 1 183 ? -12.257 -2.507 15.807 1.00 95.94 183 SER A O 1
ATOM 1416 N N . ASP A 1 184 ? -12.448 -3.929 17.540 1.00 95.88 184 ASP A N 1
ATOM 1417 C C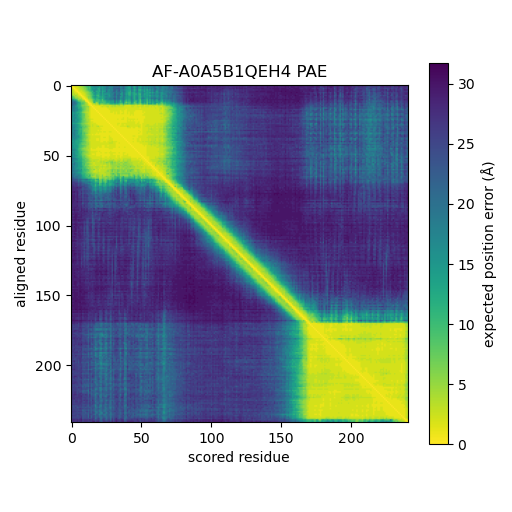A . ASP A 1 184 ? -11.576 -3.147 18.431 1.00 95.88 184 ASP A CA 1
ATOM 1418 C C . ASP A 1 184 ? -10.171 -2.976 17.830 1.00 95.88 184 ASP A C 1
ATOM 1420 O O . ASP A 1 184 ? -9.559 -1.917 17.952 1.00 95.88 184 ASP A O 1
ATOM 1424 N N . THR A 1 185 ? -9.696 -3.983 17.088 1.00 96.56 185 THR A N 1
ATOM 1425 C CA . THR A 1 185 ? -8.423 -3.945 16.358 1.00 96.56 185 THR A CA 1
ATOM 1426 C C . THR A 1 185 ? -8.403 -2.853 15.289 1.00 96.56 185 THR A C 1
ATOM 1428 O O . THR A 1 185 ? -7.398 -2.159 15.143 1.00 96.56 185 THR A O 1
ATOM 1431 N N . HIS A 1 186 ? -9.504 -2.649 14.557 1.00 97.00 186 HIS A N 1
ATOM 1432 C CA . HIS A 1 186 ? -9.571 -1.593 13.546 1.00 97.00 186 HIS A CA 1
ATOM 1433 C C . HIS A 1 186 ? -9.554 -0.201 14.174 1.00 97.00 186 HIS A C 1
ATOM 1435 O O . HIS A 1 186 ? -8.859 0.690 13.684 1.00 97.00 186 HIS A O 1
ATOM 1441 N N . LEU A 1 187 ? -10.278 -0.029 15.282 1.00 95.94 187 LEU A N 1
ATOM 1442 C CA . LEU A 1 187 ? -10.298 1.227 16.023 1.00 95.94 187 LEU A CA 1
ATOM 1443 C C . LEU A 1 187 ? -8.916 1.547 16.613 1.00 95.94 187 LEU A C 1
ATOM 1445 O O . LEU A 1 187 ? -8.449 2.682 16.531 1.00 95.94 187 LEU A O 1
ATOM 1449 N N . GLU A 1 188 ? -8.226 0.545 17.163 1.00 96.25 188 GLU A N 1
ATOM 1450 C CA . GLU A 1 188 ? -6.860 0.693 17.667 1.00 96.25 188 GLU A CA 1
ATOM 1451 C C . GLU A 1 188 ? -5.875 1.062 16.547 1.00 96.25 188 GLU A C 1
ATOM 1453 O O . GLU A 1 188 ? -5.052 1.962 16.725 1.00 96.25 188 GLU A O 1
ATOM 1458 N N . ALA A 1 189 ? -5.990 0.436 15.373 1.00 96.88 189 ALA A N 1
ATOM 1459 C CA . ALA A 1 189 ? -5.162 0.757 14.214 1.00 96.88 189 ALA A CA 1
ATOM 1460 C C . ALA A 1 189 ? -5.374 2.202 13.723 1.00 96.88 189 ALA A C 1
ATOM 1462 O O . ALA A 1 189 ? -4.394 2.893 13.446 1.00 96.88 189 ALA A O 1
ATOM 1463 N N . PHE A 1 190 ? -6.618 2.693 13.686 1.00 96.00 190 PHE A N 1
ATOM 1464 C CA . PHE A 1 190 ? -6.926 4.094 13.362 1.00 96.00 190 PHE A CA 1
ATOM 1465 C C . PHE A 1 190 ? -6.332 5.059 14.392 1.00 96.00 190 PHE A C 1
ATOM 1467 O O . PHE A 1 190 ? -5.631 6.007 14.033 1.00 96.00 190 PHE A O 1
ATOM 1474 N N . ASN A 1 191 ? -6.513 4.761 15.680 1.00 94.94 191 ASN A N 1
ATOM 1475 C CA . ASN A 1 191 ? -5.951 5.556 16.771 1.00 94.94 191 ASN A CA 1
ATOM 1476 C C . ASN A 1 191 ? -4.416 5.602 16.746 1.00 94.94 191 ASN A C 1
ATOM 1478 O O . ASN A 1 191 ? -3.830 6.633 17.104 1.00 94.94 191 ASN A O 1
ATOM 1482 N N . ALA A 1 192 ? -3.774 4.503 16.335 1.00 95.81 192 ALA A N 1
ATOM 1483 C CA . ALA A 1 192 ? -2.329 4.390 16.162 1.00 95.81 192 ALA A CA 1
ATOM 1484 C C . ALA A 1 192 ? -1.825 5.115 14.904 1.00 95.81 192 ALA A C 1
ATOM 1486 O O . ALA A 1 192 ? -0.725 5.662 14.929 1.00 95.81 192 ALA A O 1
ATOM 1487 N N . ALA A 1 193 ? -2.629 5.158 13.838 1.00 95.25 193 ALA A N 1
ATOM 1488 C CA . ALA A 1 193 ? -2.368 5.947 12.634 1.00 95.25 193 ALA A CA 1
ATOM 1489 C C . ALA A 1 193 ? -2.638 7.454 12.825 1.00 95.25 193 ALA A C 1
ATOM 1491 O O . ALA A 1 193 ? -2.362 8.241 11.925 1.00 95.25 193 ALA A O 1
ATOM 1492 N N . GLY A 1 194 ? -3.156 7.860 13.990 1.00 95.69 194 GLY A N 1
ATOM 1493 C CA . GLY A 1 194 ? -3.455 9.256 14.313 1.00 95.69 194 GLY A CA 1
ATOM 1494 C C . GLY A 1 194 ? -4.824 9.740 13.832 1.00 95.69 194 GLY A C 1
ATOM 1495 O O . GLY A 1 194 ? -5.082 10.930 13.905 1.00 95.69 194 GLY A O 1
ATOM 1496 N N . ILE A 1 195 ? -5.704 8.839 13.388 1.00 96.12 195 ILE A N 1
ATOM 1497 C CA . ILE A 1 195 ? -7.037 9.162 12.867 1.00 96.12 195 ILE A CA 1
ATOM 1498 C C . ILE A 1 195 ? -8.040 9.009 14.011 1.00 96.12 195 ILE A C 1
ATOM 1500 O O . ILE A 1 195 ? -8.444 7.892 14.340 1.00 96.12 195 ILE A O 1
ATOM 1504 N N . ARG A 1 196 ? -8.398 10.117 14.665 1.00 94.62 196 ARG A N 1
ATOM 1505 C CA . ARG A 1 196 ? -9.231 10.106 15.885 1.00 94.62 196 ARG A CA 1
ATOM 1506 C C . ARG A 1 196 ? -10.481 10.965 15.775 1.00 94.62 196 ARG A C 1
ATOM 1508 O O . ARG A 1 196 ? -11.412 10.782 16.555 1.00 94.62 196 ARG A O 1
ATOM 1515 N N . THR A 1 197 ? -10.483 11.908 14.847 1.00 94.62 197 THR A N 1
ATOM 1516 C CA . THR A 1 197 ? -11.515 12.930 14.698 1.00 94.62 197 THR A CA 1
ATOM 1517 C C . THR A 1 197 ? -12.175 12.853 13.323 1.00 94.62 197 THR A C 1
ATOM 1519 O O . THR A 1 197 ? -11.661 12.228 12.393 1.00 94.62 197 THR A O 1
ATOM 1522 N N . GLU A 1 198 ? -13.334 13.496 13.184 1.00 93.94 198 GLU A N 1
ATOM 1523 C CA . GLU A 1 198 ? -13.982 13.677 11.882 1.00 93.94 198 GLU A CA 1
ATOM 1524 C C . GLU A 1 198 ? -13.110 14.511 10.925 1.00 93.94 198 GLU A C 1
ATOM 1526 O O . GLU A 1 198 ? -13.053 14.226 9.729 1.00 93.94 198 GLU A O 1
ATOM 1531 N N . GLU A 1 199 ? -12.371 15.490 11.451 1.00 95.25 199 GLU A N 1
ATOM 1532 C CA . GLU A 1 199 ? -11.446 16.338 10.688 1.00 95.25 199 GLU A CA 1
ATOM 1533 C C . GLU A 1 199 ? -10.317 15.511 10.053 1.00 95.25 199 GLU A C 1
ATOM 1535 O O . GLU A 1 199 ? -9.956 15.732 8.892 1.00 95.25 199 GLU A O 1
ATOM 1540 N N . ASP A 1 200 ? -9.818 14.495 10.765 1.00 95.81 200 ASP A N 1
ATOM 1541 C CA . ASP A 1 200 ? -8.838 13.553 10.219 1.00 95.81 200 ASP A CA 1
ATOM 1542 C C . ASP A 1 200 ? -9.436 12.757 9.048 1.00 95.81 200 ASP A C 1
ATOM 1544 O O . ASP A 1 200 ? -8.791 12.584 8.013 1.00 95.81 200 ASP A O 1
ATOM 1548 N N . LEU A 1 201 ? -10.693 12.306 9.167 1.00 95.44 201 LEU A N 1
ATOM 1549 C CA . LEU A 1 201 ? -11.389 11.620 8.073 1.00 95.44 201 LEU A CA 1
ATOM 1550 C C . LEU A 1 201 ? -11.620 12.541 6.872 1.00 95.44 201 LEU A C 1
ATOM 1552 O O . LEU A 1 201 ? -11.475 12.093 5.736 1.00 95.44 201 LEU A O 1
ATOM 1556 N N . ALA A 1 202 ? -11.971 13.807 7.100 1.00 95.25 202 ALA A N 1
ATOM 1557 C CA . ALA A 1 202 ? -12.131 14.793 6.034 1.00 95.25 202 ALA A CA 1
ATOM 1558 C C . ALA A 1 202 ? -10.803 15.037 5.304 1.00 95.25 202 ALA A C 1
ATOM 1560 O O . ALA A 1 202 ? -10.757 14.962 4.077 1.00 95.25 202 ALA A O 1
ATOM 1561 N N . SER A 1 203 ? -9.710 15.189 6.054 1.00 95.69 203 SER A N 1
ATOM 1562 C CA . SER A 1 203 ? -8.359 15.343 5.501 1.00 95.69 203 SER A CA 1
ATOM 1563 C C . SER A 1 203 ? -7.952 14.140 4.645 1.00 95.69 203 SER A C 1
ATOM 1565 O O . SER A 1 203 ? -7.395 14.298 3.561 1.00 95.69 203 SER A O 1
ATOM 1567 N N . LEU A 1 204 ? -8.283 12.919 5.084 1.00 95.81 204 LEU A N 1
ATOM 1568 C CA . LEU A 1 204 ? -8.018 11.701 4.313 1.00 95.81 204 LEU A CA 1
ATOM 1569 C C . LEU A 1 204 ? -8.822 11.623 3.010 1.00 95.81 204 LEU A C 1
ATOM 1571 O O . LEU A 1 204 ? -8.329 11.057 2.036 1.00 95.81 204 LEU A O 1
ATOM 1575 N N . LYS A 1 205 ? -10.039 12.177 2.968 1.00 95.75 205 LYS A N 1
ATOM 1576 C CA . LYS A 1 205 ? -10.858 12.223 1.742 1.00 95.75 205 LYS A CA 1
ATOM 1577 C C . LYS A 1 205 ? -10.295 13.181 0.693 1.00 95.75 205 LYS A C 1
ATOM 1579 O O . LYS A 1 205 ? -10.528 12.978 -0.496 1.00 95.75 205 LYS A O 1
ATOM 1584 N N . GLU A 1 206 ? -9.571 14.212 1.118 1.00 95.75 206 GLU A N 1
ATOM 1585 C CA . GLU A 1 206 ? -8.916 15.168 0.217 1.00 95.75 206 GLU A CA 1
ATOM 1586 C C . GLU A 1 206 ? -7.583 14.646 -0.341 1.00 95.75 206 GLU A C 1
ATOM 1588 O O . GLU A 1 206 ? -7.092 15.143 -1.357 1.00 95.75 206 GLU A O 1
ATOM 1593 N N . MET A 1 207 ? -6.997 13.623 0.287 1.00 95.94 207 MET A N 1
ATOM 1594 C CA . MET A 1 207 ? -5.733 13.043 -0.157 1.00 95.94 207 MET A CA 1
ATOM 1595 C C . MET A 1 207 ? -5.868 12.260 -1.466 1.00 95.94 207 MET A C 1
ATOM 1597 O O . MET A 1 207 ? -6.863 11.591 -1.746 1.00 95.94 207 MET A O 1
ATOM 1601 N N . SER A 1 208 ? -4.796 12.286 -2.263 1.00 96.50 208 SER A N 1
ATOM 1602 C CA . SER A 1 208 ? -4.713 11.472 -3.473 1.00 96.50 208 SER A CA 1
ATOM 1603 C C . SER A 1 208 ? -4.661 9.976 -3.135 1.00 96.50 208 SER A C 1
ATOM 1605 O O . SER A 1 208 ? -4.141 9.565 -2.094 1.00 96.50 208 SER A O 1
ATOM 1607 N N . GLN A 1 209 ? -5.145 9.142 -4.058 1.00 96.00 209 GLN A N 1
ATOM 1608 C CA . GLN A 1 209 ? -5.109 7.686 -3.903 1.00 96.00 209 GLN A CA 1
ATOM 1609 C C . GLN A 1 209 ? -3.683 7.158 -3.671 1.00 96.00 209 GLN A C 1
ATOM 1611 O O . GLN A 1 209 ? -3.486 6.264 -2.852 1.00 96.00 209 GLN A O 1
ATOM 1616 N N . GLU A 1 210 ? -2.696 7.709 -4.378 1.00 94.69 210 GLU A N 1
ATOM 1617 C CA . GLU A 1 210 ? -1.295 7.296 -4.260 1.00 94.69 210 GLU A CA 1
ATOM 1618 C C . GLU A 1 210 ? -0.728 7.636 -2.877 1.00 94.69 210 GLU A C 1
ATOM 1620 O O . GLU A 1 210 ? -0.041 6.818 -2.262 1.00 94.69 210 GLU A O 1
ATOM 1625 N N . THR A 1 211 ? -1.087 8.804 -2.336 1.00 95.00 211 THR A N 1
ATOM 1626 C CA . THR A 1 211 ? -0.708 9.211 -0.978 1.00 95.00 211 THR A CA 1
ATOM 1627 C C . THR A 1 211 ? -1.326 8.286 0.069 1.00 95.00 211 THR A C 1
ATOM 1629 O O . THR A 1 211 ? -0.618 7.825 0.963 1.00 95.00 211 THR A O 1
ATOM 1632 N N . LEU A 1 212 ? -2.614 7.953 -0.066 1.00 96.44 212 LEU A N 1
ATOM 1633 C CA . LEU A 1 212 ? -3.298 7.016 0.832 1.00 96.44 212 LEU A CA 1
ATOM 1634 C C . LEU A 1 212 ? -2.643 5.626 0.814 1.00 96.44 212 LEU A C 1
ATOM 1636 O O . LEU A 1 212 ? -2.365 5.062 1.873 1.00 96.44 212 LEU A O 1
ATOM 1640 N N . ASP A 1 213 ? -2.360 5.090 -0.377 1.00 95.31 213 ASP A N 1
ATOM 1641 C CA . ASP A 1 213 ? -1.724 3.778 -0.536 1.00 95.31 213 ASP A CA 1
ATOM 1642 C C . ASP A 1 213 ? -0.281 3.753 -0.008 1.00 95.31 213 ASP A C 1
ATOM 1644 O O . ASP A 1 213 ? 0.171 2.707 0.447 1.00 95.31 213 ASP A O 1
ATOM 1648 N N . THR A 1 214 ? 0.438 4.877 -0.049 1.00 94.25 214 THR A N 1
ATOM 1649 C CA . THR A 1 214 ? 1.834 4.947 0.414 1.00 94.25 214 THR A CA 1
ATOM 1650 C C . THR A 1 214 ? 1.932 5.159 1.924 1.00 94.25 214 THR A C 1
ATOM 1652 O O . THR A 1 214 ? 2.776 4.556 2.579 1.00 94.25 214 THR A O 1
ATOM 1655 N N . VAL A 1 215 ? 1.081 6.018 2.492 1.00 93.00 215 VAL A N 1
ATOM 1656 C CA . VAL A 1 215 ? 1.191 6.436 3.900 1.00 93.00 215 VAL A CA 1
ATOM 1657 C C . VAL A 1 215 ? 0.351 5.555 4.820 1.00 93.00 215 VAL A C 1
ATOM 1659 O O . VAL A 1 215 ? 0.820 5.127 5.874 1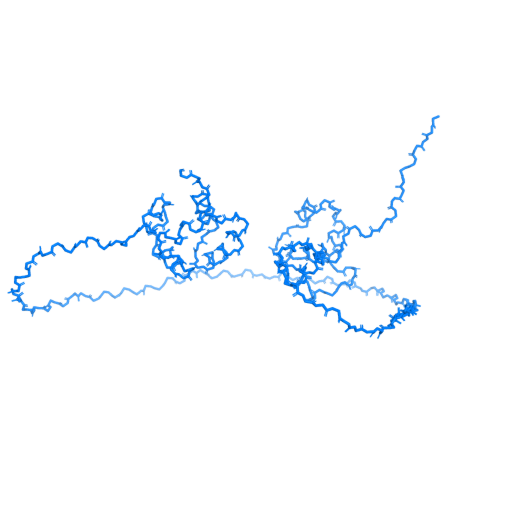.00 93.00 215 VAL A O 1
ATOM 1662 N N . LEU A 1 216 ? -0.899 5.279 4.441 1.00 96.25 216 LEU A N 1
ATOM 1663 C CA . LEU A 1 216 ? -1.872 4.666 5.345 1.00 96.25 216 LEU A CA 1
ATOM 1664 C C . LEU A 1 216 ? -1.886 3.143 5.246 1.00 96.25 216 LEU A C 1
ATOM 1666 O O . LEU A 1 216 ? -2.040 2.464 6.259 1.00 96.25 216 LEU A O 1
ATOM 1670 N N . LYS A 1 217 ? -1.720 2.597 4.038 1.00 97.00 217 LYS A N 1
ATOM 1671 C CA . LYS A 1 217 ? -1.832 1.154 3.797 1.00 97.00 217 LYS A CA 1
ATOM 1672 C C . LYS A 1 217 ? -0.878 0.350 4.670 1.00 97.00 217 LYS A C 1
ATOM 1674 O O . LYS A 1 217 ? -1.321 -0.543 5.385 1.00 97.00 217 LYS A O 1
ATOM 1679 N N . ASP A 1 218 ? 0.414 0.664 4.631 1.00 94.25 218 ASP A N 1
ATOM 1680 C CA . ASP A 1 218 ? 1.423 -0.106 5.362 1.00 94.25 218 ASP A CA 1
ATOM 1681 C C . ASP A 1 218 ? 1.246 0.052 6.881 1.00 94.25 218 ASP A C 1
ATOM 1683 O O . ASP A 1 218 ? 1.374 -0.920 7.634 1.00 94.25 218 ASP A O 1
ATOM 1687 N N . ALA A 1 219 ? 0.853 1.246 7.335 1.00 96.19 219 ALA A N 1
ATOM 1688 C CA . ALA A 1 219 ? 0.549 1.515 8.737 1.00 96.19 219 ALA A CA 1
ATOM 1689 C C . ALA A 1 219 ? -0.659 0.704 9.236 1.00 96.19 219 ALA A C 1
ATOM 1691 O O . ALA A 1 219 ? -0.595 0.108 10.307 1.00 96.19 219 ALA A O 1
ATOM 1692 N N . LEU A 1 220 ? -1.740 0.622 8.459 1.00 97.00 220 LEU A N 1
ATOM 1693 C CA . LEU A 1 220 ? -2.937 -0.122 8.852 1.00 97.00 220 LEU A CA 1
ATOM 1694 C C . LEU A 1 220 ? -2.742 -1.636 8.716 1.00 97.00 220 LEU A C 1
ATOM 1696 O O . LEU A 1 220 ? -3.105 -2.387 9.623 1.00 97.00 220 LEU A O 1
ATOM 1700 N N . VAL A 1 221 ? -2.125 -2.100 7.624 1.00 96.69 221 VAL A N 1
ATOM 1701 C CA . VAL A 1 221 ? -1.889 -3.534 7.380 1.00 96.69 221 VAL A CA 1
ATOM 1702 C C . VAL A 1 221 ? -0.936 -4.120 8.420 1.00 96.69 221 VAL A C 1
ATOM 1704 O O . VAL A 1 221 ? -1.180 -5.208 8.940 1.00 96.69 221 VAL A O 1
ATOM 1707 N N . SER A 1 222 ? 0.104 -3.379 8.814 1.00 96.25 222 SER A N 1
ATOM 1708 C CA . SER A 1 222 ? 0.993 -3.800 9.908 1.00 96.25 222 SER A CA 1
ATOM 1709 C C . SER A 1 222 ? 0.298 -3.869 11.275 1.00 96.25 222 SER A C 1
ATOM 1711 O O . SER A 1 222 ? 0.792 -4.546 12.177 1.00 96.25 222 SER A O 1
ATOM 1713 N N . LYS A 1 223 ? -0.861 -3.215 11.430 1.00 96.75 223 LYS A N 1
ATOM 1714 C CA . LYS A 1 223 ? -1.695 -3.222 12.642 1.00 96.75 223 LYS A CA 1
ATOM 1715 C C . LYS A 1 223 ? -2.860 -4.208 12.585 1.00 96.75 223 LYS A C 1
ATOM 1717 O O . LYS A 1 223 ? -3.688 -4.216 13.490 1.00 96.75 223 LYS A O 1
ATOM 1722 N N . GLY A 1 224 ? -2.895 -5.072 11.574 1.00 95.56 224 GLY A N 1
ATOM 1723 C CA . GLY A 1 224 ? -3.853 -6.171 11.497 1.00 95.56 224 GLY A CA 1
ATOM 1724 C C . GLY A 1 224 ? -4.986 -5.967 10.500 1.00 95.56 224 GLY A C 1
ATOM 1725 O O . GLY A 1 224 ? -5.798 -6.876 10.362 1.00 95.56 224 GLY A O 1
ATOM 1726 N N . PHE A 1 225 ? -5.024 -4.852 9.760 1.00 97.38 225 PHE A N 1
ATOM 1727 C CA . PHE A 1 225 ? -5.909 -4.771 8.597 1.00 97.38 225 PHE A CA 1
ATOM 1728 C C . PHE A 1 225 ? -5.478 -5.783 7.537 1.00 97.38 225 PHE A C 1
ATOM 1730 O O . PHE A 1 225 ? -4.317 -5.847 7.126 1.00 97.38 225 PHE A O 1
ATOM 1737 N N . SER A 1 226 ? -6.436 -6.529 7.006 1.00 97.75 226 SER A N 1
ATOM 1738 C CA . SER A 1 226 ? -6.227 -7.250 5.761 1.00 97.75 226 SER A CA 1
ATOM 1739 C C . SER A 1 226 ? -6.165 -6.278 4.580 1.00 97.75 226 SER A C 1
ATOM 1741 O O . SER A 1 226 ? -6.735 -5.184 4.581 1.00 97.75 226 SER A O 1
ATOM 1743 N N . VAL A 1 227 ? -5.511 -6.711 3.501 1.00 96.25 227 VAL A N 1
ATOM 1744 C CA . VAL A 1 227 ? -5.441 -5.933 2.254 1.00 96.25 227 VAL A CA 1
ATOM 1745 C C . VAL A 1 227 ? -6.841 -5.665 1.677 1.00 96.25 227 VAL A C 1
ATOM 1747 O O . VAL A 1 227 ? -7.062 -4.619 1.071 1.00 96.25 227 VAL A O 1
ATOM 1750 N N . LEU A 1 228 ? -7.798 -6.576 1.885 1.00 97.31 228 LEU A N 1
ATOM 1751 C CA . LEU A 1 228 ? -9.185 -6.400 1.442 1.00 97.31 228 LEU A CA 1
ATOM 1752 C C . LEU A 1 228 ? -9.925 -5.340 2.265 1.00 97.31 228 LEU A C 1
ATOM 1754 O O . LEU A 1 228 ? -10.651 -4.530 1.694 1.00 97.31 228 LEU A O 1
ATOM 1758 N N . GLU A 1 229 ? -9.736 -5.317 3.584 1.00 97.75 229 GLU A N 1
ATOM 1759 C CA . GLU A 1 229 ? -10.315 -4.283 4.453 1.00 97.75 229 GLU A CA 1
ATOM 1760 C C . GLU A 1 229 ? -9.735 -2.906 4.128 1.00 97.75 229 GLU A C 1
ATOM 1762 O O . GLU A 1 229 ? -10.485 -1.935 4.041 1.00 97.75 229 GLU A O 1
ATOM 1767 N N . TRP A 1 230 ? -8.430 -2.833 3.833 1.00 97.56 230 TRP A N 1
ATOM 1768 C CA . TRP A 1 230 ? -7.810 -1.622 3.294 1.00 97.56 230 TRP A CA 1
ATOM 1769 C C . TRP A 1 230 ? -8.477 -1.168 1.990 1.00 97.56 230 TRP A C 1
ATOM 1771 O O . TRP A 1 230 ? -8.813 0.005 1.852 1.00 97.56 230 TRP A O 1
ATOM 1781 N N . MET A 1 231 ? -8.712 -2.079 1.038 1.00 97.19 231 MET A N 1
ATOM 1782 C CA . MET A 1 231 ? -9.368 -1.725 -0.227 1.00 97.19 231 MET A CA 1
ATOM 1783 C C . MET A 1 231 ? -10.780 -1.166 -0.017 1.00 97.19 231 MET A C 1
ATOM 1785 O O . MET A 1 231 ? -11.112 -0.147 -0.621 1.00 97.19 231 MET A O 1
ATOM 1789 N N . LYS A 1 232 ? -11.578 -1.774 0.874 1.00 97.38 232 LYS A N 1
ATOM 1790 C CA . LYS A 1 232 ? -12.916 -1.269 1.234 1.00 97.38 232 LYS A CA 1
ATOM 1791 C C . LYS A 1 232 ? -12.849 0.132 1.835 1.00 97.38 232 LYS A C 1
ATOM 1793 O O . LYS A 1 232 ? -13.617 1.009 1.450 1.00 97.38 232 LYS A O 1
ATOM 1798 N N . LEU A 1 233 ? -11.916 0.341 2.764 1.00 97.12 233 LEU A N 1
ATOM 1799 C CA . LEU A 1 233 ? -11.696 1.637 3.390 1.00 97.12 233 LEU A CA 1
ATOM 1800 C C . LEU A 1 233 ? -11.299 2.696 2.355 1.00 97.12 233 LEU A C 1
ATOM 1802 O O . LEU A 1 233 ? -11.874 3.782 2.333 1.00 97.12 233 LEU A O 1
ATOM 1806 N N . ARG A 1 234 ? -10.353 2.370 1.469 1.00 96.69 234 ARG A N 1
ATOM 1807 C CA . ARG A 1 234 ? -9.883 3.275 0.414 1.00 96.69 234 ARG A CA 1
ATOM 1808 C C . ARG A 1 234 ? -11.014 3.673 -0.530 1.00 96.69 234 ARG A C 1
ATOM 1810 O O . ARG A 1 234 ? -11.142 4.844 -0.874 1.00 96.69 234 ARG A O 1
ATOM 1817 N N . GLU A 1 235 ? -11.840 2.715 -0.942 1.00 96.69 235 GLU A N 1
ATOM 1818 C CA . GLU A 1 235 ? -13.003 2.976 -1.794 1.00 96.69 235 GLU A CA 1
ATOM 1819 C C . GLU A 1 235 ? -14.024 3.880 -1.089 1.00 96.69 235 GLU A C 1
ATOM 1821 O O . GLU A 1 235 ? -14.528 4.826 -1.691 1.00 96.69 235 GLU A O 1
ATOM 1826 N N . ALA A 1 236 ? -14.272 3.648 0.202 1.00 96.75 236 ALA A N 1
ATOM 1827 C CA . ALA A 1 236 ? -15.174 4.470 1.000 1.00 96.75 236 ALA A CA 1
ATOM 1828 C C . ALA A 1 236 ? -14.680 5.913 1.188 1.00 96.75 236 ALA A C 1
ATOM 1830 O O . ALA A 1 236 ? -15.493 6.834 1.173 1.00 96.75 236 ALA A O 1
ATOM 1831 N N . LEU A 1 237 ? -13.367 6.119 1.339 1.00 95.81 237 LEU A N 1
ATOM 1832 C CA . LEU A 1 237 ? -12.764 7.453 1.438 1.00 95.81 237 LEU A CA 1
ATOM 1833 C C . LEU A 1 237 ? -12.828 8.217 0.106 1.00 95.81 237 LEU A C 1
ATOM 1835 O O . LEU A 1 237 ? -13.072 9.418 0.101 1.00 95.81 237 LEU A O 1
ATOM 1839 N N . LEU A 1 238 ? -12.649 7.532 -1.027 1.00 94.75 238 LEU A N 1
ATOM 1840 C CA . LEU A 1 238 ? -12.654 8.160 -2.357 1.00 94.75 238 LEU A CA 1
ATOM 1841 C C . LEU A 1 238 ? -14.055 8.351 -2.945 1.00 94.75 238 LEU A C 1
ATOM 1843 O O . LEU A 1 238 ? -14.228 9.072 -3.933 1.00 94.75 238 LEU A O 1
ATOM 1847 N N . LYS A 1 239 ? -15.068 7.702 -2.368 1.00 94.75 239 LYS A N 1
ATOM 1848 C CA . LYS A 1 239 ? -16.452 7.891 -2.778 1.00 94.75 239 LYS A CA 1
ATOM 1849 C C . LYS A 1 239 ? -16.875 9.313 -2.411 1.00 94.75 239 LYS A C 1
ATOM 1851 O O . LYS A 1 239 ? -17.109 9.615 -1.244 1.00 94.75 239 LYS A O 1
ATOM 1856 N N . LYS A 1 240 ? -16.967 10.188 -3.419 1.00 75.38 240 LYS A N 1
ATOM 1857 C CA . LYS A 1 240 ? -17.529 11.534 -3.252 1.00 75.38 240 LYS A CA 1
ATOM 1858 C C . LYS A 1 240 ? -18.930 11.408 -2.649 1.00 75.38 240 LYS A C 1
ATOM 1860 O O . LYS A 1 240 ? -19.770 10.706 -3.217 1.00 75.38 240 LYS A O 1
ATOM 1865 N N . ALA A 1 241 ? -19.107 12.018 -1.478 1.00 58.94 241 ALA A N 1
ATOM 1866 C CA . ALA A 1 241 ? -20.399 12.159 -0.815 1.00 58.94 241 ALA A CA 1
ATOM 1867 C C . ALA A 1 241 ? -21.330 13.064 -1.631 1.00 58.94 241 ALA A C 1
ATOM 1869 O O . ALA A 1 241 ? -20.807 13.969 -2.323 1.00 58.94 241 ALA A O 1
#

Solvent-accessible surface area (backbone atoms only — not comparable to full-atom values): 16559 Å² total; per-residue (Å²): 136,85,80,81,72,78,78,80,77,80,75,70,76,86,62,51,76,55,57,42,26,42,56,41,51,44,45,75,73,68,51,51,69,69,55,54,23,64,76,68,76,52,53,69,64,56,54,47,41,49,64,71,42,77,80,71,66,73,70,84,56,29,60,41,54,58,70,51,76,64,65,80,68,73,80,72,72,86,78,84,80,87,88,75,84,87,77,92,81,81,90,88,82,82,86,82,78,91,81,84,82,74,86,81,87,75,84,81,79,85,75,86,81,78,87,79,92,77,79,86,80,91,76,91,77,89,75,90,77,81,89,81,86,82,81,84,83,85,73,86,79,90,75,86,80,83,87,80,86,80,86,76,82,92,75,88,69,87,70,76,81,74,78,70,72,79,68,96,73,47,65,56,56,52,54,29,44,76,70,76,44,69,46,72,57,50,54,50,29,34,53,73,73,66,47,77,46,61,68,45,54,53,54,56,43,72,48,52,70,68,55,45,58,64,62,47,43,60,59,33,41,77,48,69,42,49,75,66,57,49,50,55,50,52,52,59,44,68,50,80,128